Protein AF-A0A329QTN4-F1 (afdb_monomer)

Mean predicted aligned error: 7.38 Å

Foldseek 3Di:
DLLVCLQPPLADWDWDAPDPPDDTFIFGSLLVSLLLLLQQLLLVPLDQDDLVCLPPDPVVLVVNLVSLLCSLQVSLSSLVSSVVNCCVPPVPDDDDPSVLSSLSSSLLNLQNLVLCLPVNSVCSSVSSVVVSVVLQVCCNVCVPDPSVVQHNGGDPSHHNVVVSVVSNVVSSVCSSVSSSPRPPPPDPPD

Radius of gyration: 18.1 Å; Cα contacts (8 Å, |Δi|>4): 262; chains: 1; bounding box: 41×35×56 Å

Secondary structure (DSSP, 8-state):
-HHHHHHHTTT-EEEE-SSTTSPPEEEEHHHHHHHHHHHHHHHHHS----GGGGG--HHHHHHHHHHHHHHHHGGGHHHHHHHHHHHHH-TTPPPPPHHHHHHHHHHHHHHHHHHHHHH-TTTHHHHHHHHHHHHHHHHHH-TTSHHHHHEE-GGG-EE-HHHHHHHHHHHHHHHHHHTTS---------

Nearest PDB structures (foldseek):
  6uth-assembly1_a  TM=2.217E-01  e=1.194E+00  Trypanosoma brucei
  6xmj-assembly1_T  TM=2.266E-01  e=1.521E+00  Trypanosoma brucei
  3jse-assembly1_O  TM=2.227E-01  e=2.035E+00  Trypanosoma brucei
  1ya7-assembly1_O  TM=2.192E-01  e=3.305E+00  Trypanosoma brucei

pLDDT: mean 80.47, std 13.17, range [41.66, 94.69]

Organism: NCBI:txid1981511

Sequence (190 aa):
MVIISAWLFYDISVRVQPAIGRLARGVGTPELLGASLAALLPAVCVPAFDAREKAATLTARITHTFISATFLIAPLLVIHAWYQSVRFHVPSQTLPPAWDLAGNVLLAGSIGVVSTLIVGPRVGPLVTLLAYSGFVVAQQAWPESVLTKHFSTGKDWTTNWWLTAGICVCAIALDYLLCSVPWRRARHDE

Structure (mmCIF, N/CA/C/O backbone):
data_AF-A0A329QTN4-F1
#
_entry.id   AF-A0A329QTN4-F1
#
loop_
_atom_site.group_PDB
_atom_site.id
_atom_site.type_symbol
_atom_site.label_atom_id
_atom_site.label_alt_id
_atom_site.label_comp_id
_atom_site.label_asym_id
_atom_site.label_entity_id
_atom_site.label_seq_id
_atom_site.pdbx_PDB_ins_code
_atom_site.Cartn_x
_atom_site.Cartn_y
_atom_site.Cartn_z
_atom_site.occupancy
_atom_site.B_iso_or_equiv
_atom_site.auth_seq_id
_atom_site.auth_comp_id
_atom_site.auth_asym_id
_atom_site.auth_atom_id
_atom_site.pdbx_PDB_model_num
ATOM 1 N N . MET A 1 1 ? 13.796 -2.169 9.867 1.00 72.75 1 MET A N 1
ATOM 2 C CA . MET A 1 1 ? 14.333 -3.104 8.850 1.00 72.75 1 MET A CA 1
ATOM 3 C C . MET A 1 1 ? 13.840 -2.796 7.442 1.00 72.75 1 MET A C 1
ATOM 5 O O . MET A 1 1 ? 14.695 -2.569 6.610 1.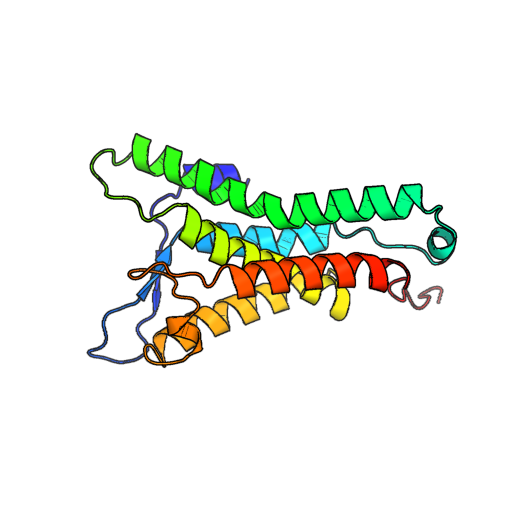00 72.75 1 MET A O 1
ATOM 9 N N . VAL A 1 2 ? 12.531 -2.696 7.164 1.00 73.50 2 VAL A N 1
ATOM 10 C CA . VAL A 1 2 ? 12.013 -2.479 5.787 1.00 73.50 2 VAL A CA 1
ATOM 11 C C . VAL A 1 2 ? 12.607 -1.249 5.077 1.00 73.50 2 VAL A C 1
ATOM 13 O O . VAL A 1 2 ? 13.008 -1.352 3.925 1.00 73.50 2 VAL A O 1
ATOM 16 N N . ILE A 1 3 ? 12.750 -0.111 5.766 1.00 76.12 3 ILE A N 1
ATOM 17 C CA . ILE A 1 3 ? 13.390 1.097 5.199 1.00 76.12 3 ILE A CA 1
ATOM 18 C C . ILE A 1 3 ? 14.871 0.854 4.860 1.00 76.12 3 ILE A C 1
ATOM 20 O O . ILE A 1 3 ? 15.348 1.276 3.813 1.00 76.12 3 ILE A O 1
ATOM 24 N N . ILE A 1 4 ? 15.588 0.124 5.719 1.00 78.06 4 ILE A N 1
ATOM 25 C CA . ILE A 1 4 ? 16.985 -0.263 5.475 1.00 78.06 4 ILE A CA 1
ATOM 26 C C . ILE A 1 4 ? 17.054 -1.218 4.276 1.00 78.06 4 ILE A C 1
ATOM 28 O O . ILE A 1 4 ? 17.928 -1.077 3.432 1.00 78.06 4 ILE A O 1
ATOM 32 N N . SER A 1 5 ? 16.102 -2.145 4.146 1.00 74.56 5 SER A N 1
ATOM 33 C CA . SER A 1 5 ? 15.999 -3.027 2.980 1.00 74.56 5 SER A CA 1
ATOM 34 C C . SER A 1 5 ? 15.726 -2.251 1.689 1.00 74.56 5 SER A C 1
ATOM 36 O O . SER A 1 5 ? 16.333 -2.567 0.675 1.00 74.56 5 SER A O 1
ATOM 38 N N . ALA A 1 6 ? 14.887 -1.208 1.723 1.00 71.06 6 ALA A N 1
ATOM 39 C CA . ALA A 1 6 ? 14.650 -0.334 0.568 1.00 71.06 6 ALA A CA 1
ATOM 40 C C . ALA A 1 6 ? 15.918 0.410 0.132 1.00 71.06 6 ALA A C 1
ATOM 42 O O . ALA A 1 6 ? 16.099 0.686 -1.052 1.00 71.06 6 ALA A O 1
ATOM 43 N N . TRP A 1 7 ? 16.799 0.710 1.089 1.00 78.31 7 TRP A N 1
ATOM 44 C CA . TRP A 1 7 ? 18.105 1.288 0.810 1.00 78.31 7 TRP A CA 1
ATOM 45 C C . TRP A 1 7 ? 19.086 0.266 0.225 1.00 78.31 7 TRP A C 1
ATOM 47 O O . TRP A 1 7 ? 19.723 0.544 -0.786 1.00 78.31 7 TRP A O 1
ATOM 57 N N . LEU A 1 8 ? 19.210 -0.908 0.848 1.00 79.94 8 LEU A N 1
ATOM 58 C CA . LEU A 1 8 ? 20.210 -1.921 0.490 1.00 79.94 8 LEU A CA 1
ATOM 59 C C . LEU A 1 8 ? 19.878 -2.698 -0.788 1.00 79.94 8 LEU A C 1
ATOM 61 O O . LEU A 1 8 ? 20.789 -3.145 -1.473 1.00 79.94 8 LEU A O 1
ATOM 65 N N . PHE A 1 9 ? 18.595 -2.869 -1.099 1.00 83.50 9 PHE A N 1
ATOM 66 C CA . PHE A 1 9 ? 18.128 -3.732 -2.180 1.00 83.50 9 PHE A CA 1
ATOM 67 C C . PHE A 1 9 ? 17.269 -2.960 -3.183 1.00 83.50 9 PHE A C 1
ATOM 69 O O . PHE A 1 9 ? 16.116 -3.307 -3.416 1.00 83.50 9 PHE A O 1
ATOM 76 N N . TYR A 1 10 ? 17.810 -1.873 -3.734 1.00 79.81 10 TYR A N 1
ATOM 77 C CA . TYR A 1 10 ? 17.068 -0.925 -4.574 1.00 79.81 10 TYR A CA 1
ATOM 78 C C . TYR A 1 10 ? 16.688 -1.457 -5.971 1.00 79.81 10 TYR A C 1
ATOM 80 O O . TYR A 1 10 ? 15.914 -0.808 -6.680 1.00 79.81 10 TYR A O 1
ATOM 88 N N . ASP A 1 11 ? 17.221 -2.609 -6.374 1.00 82.12 11 ASP A N 1
ATOM 89 C CA . ASP A 1 11 ? 17.088 -3.210 -7.703 1.00 82.12 11 ASP A CA 1
ATOM 90 C C . ASP A 1 11 ? 16.260 -4.509 -7.722 1.00 82.12 11 ASP A C 1
ATOM 92 O O . ASP A 1 11 ? 16.064 -5.104 -8.789 1.00 82.12 11 ASP A O 1
ATOM 96 N N . ILE A 1 12 ? 15.706 -4.936 -6.578 1.00 79.25 12 ILE A N 1
ATOM 97 C CA . ILE A 1 12 ? 14.800 -6.088 -6.537 1.00 79.25 12 ILE A CA 1
ATOM 98 C C . ILE A 1 12 ? 13.593 -5.782 -7.418 1.00 79.25 12 ILE A C 1
ATOM 100 O O . ILE A 1 12 ? 12.892 -4.783 -7.237 1.00 79.25 12 ILE A O 1
ATOM 104 N N . SER A 1 13 ? 13.323 -6.677 -8.362 1.00 80.69 13 SER A N 1
ATOM 105 C CA . SER A 1 13 ? 12.099 -6.645 -9.148 1.00 80.69 13 SER A CA 1
ATOM 106 C C . SER A 1 13 ? 11.578 -8.054 -9.373 1.00 80.69 13 SER A C 1
ATOM 108 O O . SER A 1 13 ? 12.333 -8.976 -9.679 1.00 80.69 13 SER A O 1
ATOM 110 N N . VAL A 1 14 ? 10.266 -8.216 -9.239 1.00 76.69 14 VAL A N 1
ATOM 111 C CA . VAL A 1 14 ? 9.578 -9.448 -9.621 1.00 76.69 14 VAL A CA 1
ATOM 112 C C . VAL A 1 14 ? 8.927 -9.191 -10.963 1.00 76.69 14 VAL A C 1
ATOM 114 O O . VAL A 1 14 ? 8.038 -8.350 -11.084 1.00 76.69 14 VAL A O 1
ATOM 117 N N . ARG A 1 15 ? 9.393 -9.901 -11.989 1.00 76.25 15 ARG A N 1
ATOM 118 C CA . ARG A 1 15 ? 8.814 -9.844 -13.331 1.00 76.25 15 ARG A CA 1
ATOM 119 C C . ARG A 1 15 ? 7.826 -10.980 -13.476 1.00 76.25 15 ARG A C 1
ATOM 121 O O . ARG A 1 15 ? 8.170 -12.129 -13.217 1.00 76.25 15 ARG A O 1
ATOM 128 N N . VAL A 1 16 ? 6.624 -10.656 -13.923 1.00 65.81 16 VAL A N 1
ATOM 129 C CA . VAL A 1 16 ? 5.636 -11.666 -14.284 1.00 65.81 16 VAL A CA 1
ATOM 130 C C . VAL A 1 16 ? 5.382 -11.535 -15.791 1.00 65.81 16 VAL A C 1
ATOM 132 O O . VAL A 1 16 ? 5.389 -10.445 -16.374 1.00 65.81 16 VAL A O 1
ATOM 135 N N . GLN A 1 17 ? 5.312 -12.686 -16.457 1.00 72.69 17 GLN A N 1
ATOM 136 C CA . GLN A 1 17 ? 5.083 -12.792 -17.893 1.00 72.69 17 GLN A CA 1
ATOM 137 C C . GLN A 1 17 ? 4.009 -13.863 -18.112 1.00 72.69 17 GLN A C 1
ATOM 139 O O . GLN A 1 17 ? 4.327 -15.048 -18.164 1.00 72.69 17 GLN A O 1
ATOM 144 N N . PRO A 1 18 ? 2.727 -13.470 -18.199 1.00 62.34 18 PRO A N 1
ATOM 145 C CA . PRO A 1 18 ? 1.619 -14.424 -18.207 1.00 62.34 18 PRO A CA 1
ATOM 146 C C . PRO A 1 18 ? 1.471 -15.185 -19.533 1.00 62.34 18 PRO A C 1
ATOM 148 O O . PRO A 1 18 ? 0.781 -16.197 -19.578 1.00 62.34 18 PRO A O 1
ATOM 151 N N . ALA A 1 19 ? 2.094 -14.711 -20.617 1.00 68.69 19 ALA A N 1
ATOM 152 C CA . ALA A 1 19 ? 2.081 -15.378 -21.915 1.00 68.69 19 ALA A CA 1
ATOM 153 C C . ALA A 1 19 ? 3.357 -15.074 -22.712 1.00 68.69 19 ALA A C 1
ATOM 155 O O . ALA A 1 19 ? 3.876 -13.951 -22.676 1.00 68.69 19 ALA A O 1
ATOM 156 N N . ILE A 1 20 ? 3.826 -16.067 -23.473 1.00 66.38 20 ILE A N 1
ATOM 157 C CA . ILE A 1 20 ? 4.937 -15.922 -24.421 1.00 66.38 20 ILE A CA 1
ATOM 158 C C . ILE A 1 20 ? 4.554 -14.850 -25.455 1.00 66.38 20 ILE A C 1
ATOM 160 O O . ILE A 1 20 ? 3.475 -14.901 -26.039 1.00 66.38 20 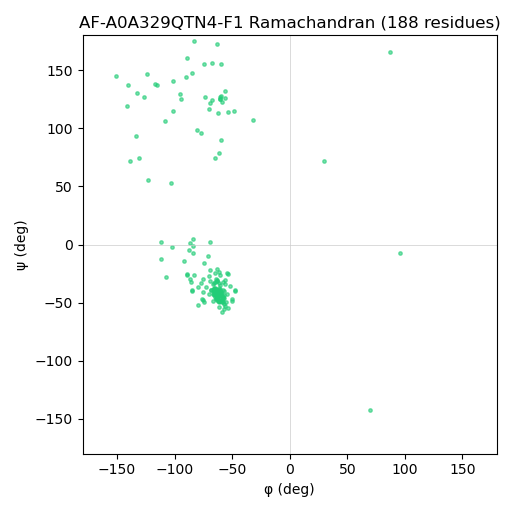ILE A O 1
ATOM 164 N N . GLY A 1 21 ? 5.423 -13.855 -25.651 1.00 63.00 21 GLY A N 1
ATOM 165 C CA . GLY A 1 21 ? 5.218 -12.763 -26.613 1.00 63.00 21 GLY A CA 1
ATOM 166 C C . GLY A 1 21 ? 4.623 -11.468 -26.044 1.00 63.00 21 GLY A C 1
ATOM 167 O O . GLY A 1 21 ? 4.618 -10.458 -26.743 1.00 63.00 21 GLY A O 1
ATOM 168 N N . ARG A 1 22 ? 4.182 -11.434 -24.777 1.00 63.19 22 ARG A N 1
ATOM 169 C CA . ARG A 1 22 ? 3.834 -10.169 -24.096 1.00 63.19 22 ARG A CA 1
ATOM 170 C C . ARG A 1 22 ? 5.044 -9.582 -23.368 1.00 63.19 22 ARG A C 1
ATOM 172 O O . ARG A 1 22 ? 5.849 -10.325 -22.804 1.00 63.19 22 ARG A O 1
ATOM 179 N N . LEU A 1 23 ? 5.156 -8.248 -23.359 1.00 62.34 23 LEU A N 1
ATOM 180 C CA . LEU A 1 23 ? 6.175 -7.530 -22.586 1.00 62.34 23 LEU A CA 1
ATOM 181 C C . LEU A 1 23 ? 5.997 -7.830 -21.094 1.00 62.34 23 LEU A C 1
ATOM 183 O O . LEU A 1 23 ? 4.917 -7.609 -20.544 1.00 62.34 23 LEU A O 1
ATOM 187 N N . ALA A 1 24 ? 7.060 -8.305 -20.443 1.00 64.31 24 ALA A N 1
ATOM 188 C CA . ALA A 1 24 ? 7.059 -8.517 -19.003 1.00 64.31 24 ALA A CA 1
ATOM 189 C C . ALA A 1 24 ? 6.804 -7.185 -18.283 1.00 64.31 24 ALA A C 1
ATOM 191 O O . ALA A 1 24 ? 7.498 -6.191 -18.526 1.00 64.31 24 ALA A O 1
ATOM 192 N N . ARG A 1 25 ? 5.813 -7.173 -17.389 1.00 69.00 25 ARG A N 1
ATOM 193 C CA . ARG A 1 25 ? 5.610 -6.086 -16.428 1.00 69.00 25 ARG A CA 1
ATOM 194 C C . ARG A 1 25 ? 6.161 -6.560 -15.085 1.00 69.00 25 ARG A C 1
ATOM 196 O O . ARG A 1 25 ? 6.088 -7.743 -14.745 1.00 69.00 25 ARG A O 1
ATOM 203 N N . GLY A 1 26 ? 6.806 -5.652 -14.366 1.00 69.62 26 GLY A N 1
ATOM 204 C CA . GLY A 1 26 ? 7.475 -5.965 -13.111 1.00 69.62 26 GLY A CA 1
ATOM 205 C C . GLY A 1 26 ? 6.967 -5.086 -11.987 1.00 69.62 26 GLY A C 1
ATOM 206 O O . GLY A 1 26 ? 6.627 -3.931 -12.227 1.00 69.62 26 GLY A O 1
ATOM 207 N N . VAL A 1 27 ? 6.940 -5.655 -10.789 1.00 82.62 27 VAL A N 1
ATOM 208 C CA . VAL A 1 27 ? 6.780 -4.914 -9.539 1.00 82.62 27 VAL A CA 1
ATOM 209 C C . VAL A 1 27 ? 8.175 -4.650 -9.002 1.00 82.62 27 VAL A C 1
ATOM 211 O O . VAL A 1 27 ? 8.979 -5.583 -8.881 1.00 82.62 27 VAL A O 1
ATOM 214 N N . GLY A 1 28 ? 8.482 -3.383 -8.752 1.00 86.25 28 GLY A N 1
ATOM 215 C CA . GLY A 1 28 ? 9.778 -2.966 -8.247 1.00 86.25 28 GLY A CA 1
ATOM 216 C C . GLY A 1 28 ? 9.901 -3.091 -6.732 1.00 86.25 28 GLY A C 1
ATOM 217 O O . GLY A 1 28 ? 8.954 -3.386 -5.999 1.00 86.25 28 GLY A O 1
ATOM 218 N N . THR A 1 29 ? 11.111 -2.818 -6.254 1.00 87.38 29 THR A N 1
ATOM 219 C CA . THR A 1 29 ? 11.438 -2.720 -4.831 1.00 87.38 29 THR A CA 1
ATOM 220 C C . THR A 1 29 ? 10.478 -1.811 -4.057 1.00 87.38 29 THR A C 1
ATOM 222 O O . THR A 1 29 ? 10.008 -2.250 -3.001 1.00 87.38 29 THR A O 1
ATOM 225 N N . PRO A 1 30 ? 10.160 -0.575 -4.509 1.00 88.50 30 PRO A N 1
ATOM 226 C CA . PRO A 1 30 ? 9.363 0.324 -3.688 1.00 88.50 30 PRO A CA 1
ATOM 227 C C . PRO A 1 30 ? 7.936 -0.191 -3.505 1.00 88.50 30 PRO A C 1
ATOM 229 O O . PRO A 1 30 ? 7.382 -0.040 -2.418 1.00 88.50 30 PRO A O 1
ATOM 232 N N . GLU A 1 31 ? 7.351 -0.859 -4.499 1.00 88.19 31 GLU A N 1
ATOM 233 C CA . GLU A 1 31 ? 6.008 -1.407 -4.346 1.00 88.19 31 GLU A CA 1
ATOM 234 C C . GLU A 1 31 ? 5.993 -2.726 -3.568 1.00 88.19 31 GLU A C 1
ATOM 236 O O . GLU A 1 31 ? 5.096 -2.919 -2.754 1.00 88.19 31 GLU A O 1
ATOM 241 N N . LEU A 1 32 ? 6.993 -3.605 -3.729 1.00 89.75 32 LEU A N 1
ATOM 242 C CA . LEU A 1 32 ? 7.094 -4.841 -2.935 1.00 89.75 32 LEU A CA 1
ATOM 243 C C . LEU A 1 32 ? 7.245 -4.537 -1.441 1.00 89.75 32 LEU A C 1
ATOM 245 O O . LEU A 1 32 ? 6.534 -5.095 -0.599 1.00 89.75 32 LEU A O 1
ATOM 249 N N . LEU A 1 33 ? 8.163 -3.632 -1.101 1.00 91.38 33 LEU A N 1
ATOM 250 C CA . LEU A 1 33 ? 8.401 -3.234 0.282 1.00 91.38 33 LEU A CA 1
ATOM 251 C C . LEU A 1 33 ? 7.265 -2.356 0.815 1.00 91.38 33 LEU A C 1
ATOM 253 O O . LEU A 1 33 ? 6.877 -2.512 1.973 1.00 91.38 33 LEU A O 1
ATOM 257 N N . GLY A 1 34 ? 6.692 -1.491 -0.027 1.00 91.62 34 GLY A N 1
ATOM 258 C CA . GLY A 1 34 ? 5.514 -0.690 0.299 1.00 91.62 34 GLY A CA 1
ATOM 259 C C . GLY A 1 34 ? 4.303 -1.564 0.622 1.00 91.62 34 GLY A C 1
ATOM 260 O O . GLY A 1 34 ? 3.706 -1.396 1.679 1.00 91.62 34 GLY A O 1
ATOM 261 N N . ALA A 1 35 ? 3.990 -2.551 -0.222 1.00 90.62 35 ALA A N 1
ATOM 262 C CA . ALA A 1 35 ? 2.905 -3.508 -0.006 1.00 90.62 35 ALA A CA 1
ATOM 263 C C . ALA A 1 35 ? 3.146 -4.392 1.227 1.00 90.62 35 ALA A C 1
ATOM 265 O O . ALA A 1 35 ? 2.223 -4.647 1.998 1.00 90.62 35 ALA A O 1
ATOM 266 N N . SER A 1 36 ? 4.393 -4.811 1.463 1.00 91.88 36 SER A N 1
ATOM 267 C CA . SER A 1 36 ? 4.757 -5.565 2.669 1.00 91.88 36 SER A CA 1
ATOM 268 C C . SER A 1 36 ? 4.530 -4.740 3.935 1.00 91.88 36 SER A C 1
ATOM 270 O O . SER A 1 36 ? 3.942 -5.226 4.900 1.00 91.88 36 SER A O 1
ATOM 272 N N . LEU A 1 37 ? 4.951 -3.471 3.935 1.00 91.38 37 LEU A N 1
ATOM 273 C CA . LEU A 1 37 ? 4.749 -2.586 5.078 1.00 91.38 37 LEU A CA 1
ATOM 274 C C . LEU A 1 37 ? 3.265 -2.245 5.267 1.00 91.38 37 LEU A C 1
ATOM 276 O O . LEU A 1 37 ? 2.780 -2.255 6.393 1.00 91.38 37 LEU A O 1
ATOM 280 N N . ALA A 1 38 ? 2.539 -2.025 4.172 1.00 90.31 38 ALA A N 1
ATOM 281 C CA . ALA A 1 38 ? 1.095 -1.827 4.151 1.00 90.31 38 ALA A CA 1
ATOM 282 C C . ALA A 1 38 ? 0.309 -3.025 4.704 1.00 90.31 38 ALA A C 1
ATOM 284 O O . ALA A 1 38 ? -0.719 -2.831 5.343 1.00 90.31 38 ALA A O 1
ATOM 285 N N . ALA A 1 39 ? 0.784 -4.252 4.490 1.00 89.25 39 ALA A N 1
ATOM 286 C CA . ALA A 1 39 ? 0.171 -5.451 5.048 1.00 89.25 39 ALA A CA 1
ATOM 287 C C . ALA A 1 39 ? 0.471 -5.613 6.546 1.00 89.25 39 ALA A C 1
ATOM 289 O O . ALA A 1 39 ? -0.403 -6.006 7.316 1.00 89.25 39 ALA A O 1
ATOM 290 N N . LEU A 1 40 ? 1.705 -5.322 6.968 1.00 90.06 40 LEU A N 1
ATOM 291 C CA . LEU A 1 40 ? 2.169 -5.594 8.330 1.00 90.06 40 LEU A CA 1
ATOM 292 C C . LEU A 1 40 ? 1.820 -4.491 9.331 1.00 90.06 40 LEU A C 1
ATOM 294 O O . LEU A 1 40 ? 1.482 -4.806 10.470 1.00 90.06 40 LEU A O 1
ATOM 298 N N . LEU A 1 41 ? 1.901 -3.215 8.938 1.00 88.31 41 LEU A N 1
ATOM 299 C CA . LEU A 1 41 ? 1.657 -2.100 9.857 1.00 88.31 41 LEU A CA 1
ATOM 300 C C . LEU A 1 41 ? 0.259 -2.153 10.470 1.00 88.31 41 LEU A C 1
ATOM 302 O O . LEU A 1 41 ? 0.177 -2.089 11.692 1.00 88.31 41 LEU A O 1
ATOM 306 N N . PRO A 1 42 ? -0.832 -2.353 9.708 1.00 83.31 42 PRO A N 1
ATOM 307 C CA . PRO A 1 42 ? -2.148 -2.469 10.313 1.00 83.31 42 PRO A CA 1
ATOM 308 C C . PRO A 1 42 ? -2.234 -3.658 11.275 1.00 83.31 42 PRO A C 1
ATOM 310 O O . PRO A 1 42 ? -2.773 -3.526 12.360 1.00 83.31 42 PRO A O 1
ATOM 313 N N . ALA A 1 43 ? -1.639 -4.809 10.967 1.00 84.69 43 ALA A N 1
ATOM 314 C CA . ALA A 1 43 ? -1.705 -5.955 11.875 1.00 84.69 43 ALA A CA 1
ATOM 315 C C . ALA A 1 43 ? -0.979 -5.751 13.211 1.00 84.69 43 ALA A C 1
ATOM 317 O O . ALA A 1 43 ? -1.410 -6.292 14.228 1.00 84.69 43 ALA A O 1
ATOM 318 N N . VAL A 1 44 ? 0.124 -4.999 13.212 1.00 82.88 44 VAL A N 1
ATOM 319 C CA . VAL A 1 44 ? 0.903 -4.717 14.429 1.00 82.88 44 VAL A CA 1
ATOM 320 C C . VAL A 1 44 ? 0.343 -3.515 15.181 1.00 82.88 44 VAL A C 1
ATOM 322 O O . VAL A 1 44 ? 0.433 -3.452 16.406 1.00 82.88 44 VAL A O 1
ATOM 325 N N . CYS A 1 45 ? -0.207 -2.552 14.447 1.00 75.69 45 CYS A N 1
ATOM 326 C CA . CYS A 1 45 ? -0.515 -1.239 14.976 1.00 75.69 45 CYS A CA 1
ATOM 327 C C . CYS A 1 45 ? -2.003 -0.934 15.080 1.00 75.69 45 CYS A C 1
ATOM 329 O O . CYS A 1 45 ? -2.306 0.054 15.738 1.00 75.69 45 CYS A O 1
ATOM 331 N N . VAL A 1 46 ? -2.901 -1.732 14.479 1.00 66.31 46 VAL A N 1
ATOM 332 C CA . VAL A 1 46 ? -4.349 -1.609 14.701 1.00 66.31 46 VAL A CA 1
ATOM 333 C C . VAL A 1 46 ? -4.607 -1.883 16.182 1.00 66.31 46 VAL A C 1
ATOM 335 O O . VAL A 1 46 ? -4.396 -3.003 16.659 1.00 66.31 46 VAL A O 1
ATOM 338 N N . PRO A 1 47 ? -5.038 -0.864 16.928 1.00 58.44 47 PRO A N 1
ATOM 339 C CA . PRO A 1 47 ? -5.387 -0.976 18.331 1.00 58.44 47 PRO A CA 1
ATOM 340 C C . PRO A 1 47 ? -6.505 -1.998 18.511 1.00 58.44 47 PRO A C 1
ATOM 342 O O . PRO A 1 47 ? -7.581 -1.910 17.918 1.00 58.44 47 PRO A O 1
ATOM 345 N N . ALA A 1 48 ? -6.232 -3.012 19.325 1.00 60.34 48 ALA A N 1
ATOM 346 C CA . ALA A 1 48 ? -7.221 -4.011 19.681 1.00 60.34 48 ALA A CA 1
ATOM 347 C C . ALA A 1 48 ? -8.115 -3.435 20.779 1.00 60.34 48 ALA A C 1
ATOM 349 O O . ALA A 1 48 ? -7.730 -3.456 21.946 1.00 60.34 48 ALA A O 1
ATOM 350 N N . PHE A 1 49 ? -9.293 -2.936 20.401 1.00 52.72 49 PHE A N 1
ATOM 351 C CA . PHE A 1 49 ? -10.219 -2.391 21.383 1.00 52.72 49 PHE A CA 1
ATOM 352 C C . PHE A 1 49 ? -10.805 -3.488 22.272 1.00 52.72 49 PHE A C 1
ATOM 354 O O . PHE A 1 49 ? -11.458 -4.414 21.779 1.00 52.72 49 PHE A O 1
ATOM 361 N N . ASP A 1 50 ? -10.615 -3.374 23.587 1.00 55.78 50 ASP A N 1
ATOM 362 C CA . ASP A 1 50 ? -11.382 -4.174 24.545 1.00 55.78 50 ASP A CA 1
ATOM 363 C C . ASP A 1 50 ? -12.818 -3.624 24.638 1.00 55.78 50 ASP A C 1
ATOM 365 O O . ASP A 1 50 ? -13.091 -2.448 24.390 1.00 55.78 50 ASP A O 1
ATOM 369 N N . ALA A 1 51 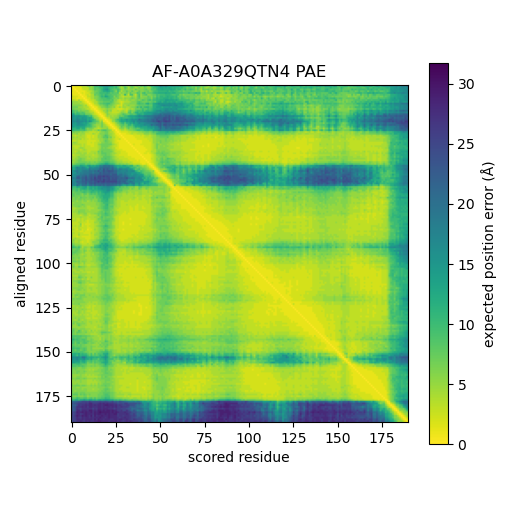? -13.778 -4.456 25.040 1.00 58.78 51 ALA A N 1
ATOM 370 C CA . ALA A 1 51 ? -15.168 -4.058 25.243 1.00 58.78 51 ALA A CA 1
ATOM 371 C C . ALA A 1 51 ? -15.316 -2.854 26.199 1.00 58.78 51 ALA A C 1
ATOM 373 O O . ALA A 1 51 ? -16.298 -2.117 26.099 1.00 58.78 51 ALA A O 1
ATOM 374 N N . ARG A 1 52 ? -14.335 -2.631 27.087 1.00 55.22 52 ARG A N 1
ATOM 375 C CA . ARG A 1 52 ? -14.244 -1.479 28.001 1.00 55.22 52 ARG A CA 1
ATOM 376 C C . ARG A 1 52 ? -13.961 -0.161 27.281 1.00 55.22 52 ARG A C 1
ATOM 378 O O . ARG A 1 52 ? -14.455 0.884 27.691 1.00 55.22 52 ARG A O 1
ATOM 385 N N . GLU A 1 53 ? -13.235 -0.204 26.173 1.00 54.78 53 GLU A N 1
ATOM 386 C CA . GLU A 1 53 ? -12.883 0.976 25.386 1.00 54.78 53 GLU A CA 1
ATOM 387 C C . GLU A 1 53 ? -13.996 1.383 24.406 1.00 54.78 53 GLU A C 1
ATOM 389 O O . GLU A 1 53 ? -13.927 2.440 23.785 1.00 54.78 53 GLU A O 1
ATOM 394 N N . LYS A 1 54 ? -15.113 0.642 24.345 1.00 57.56 54 LYS A N 1
ATOM 395 C CA . LYS A 1 54 ? -16.355 1.152 23.731 1.00 57.56 54 LYS A CA 1
ATOM 396 C C . LYS A 1 54 ? -16.833 2.454 24.371 1.00 57.56 54 LYS A C 1
ATOM 398 O O . LYS A 1 54 ? -17.441 3.279 23.687 1.00 57.56 54 LYS A O 1
ATOM 403 N N . ALA A 1 55 ? -16.542 2.625 25.662 1.00 59.47 55 ALA A N 1
ATOM 404 C CA . ALA A 1 55 ? -16.814 3.833 26.431 1.00 59.47 55 ALA A CA 1
ATOM 405 C C . ALA A 1 55 ? -15.724 4.910 26.270 1.00 59.47 55 ALA A C 1
ATOM 407 O O . ALA A 1 55 ? -15.791 5.940 26.940 1.00 59.47 55 ALA A O 1
ATOM 408 N N . ALA A 1 56 ? -14.720 4.689 25.409 1.00 62.34 56 ALA A N 1
ATOM 409 C CA . ALA A 1 56 ? -13.662 5.657 25.168 1.00 62.34 56 ALA A CA 1
ATOM 410 C C . ALA A 1 56 ? -14.257 6.998 24.726 1.00 62.34 56 ALA A C 1
ATOM 412 O O . ALA A 1 56 ? -15.128 7.067 23.850 1.00 62.34 56 ALA A O 1
ATOM 413 N N . THR A 1 57 ? -13.770 8.062 25.359 1.00 70.31 57 THR A N 1
ATOM 414 C CA . THR A 1 57 ? -14.178 9.436 25.083 1.00 70.31 57 THR A CA 1
ATOM 415 C C . THR A 1 57 ? -13.891 9.796 23.625 1.00 70.31 57 THR A C 1
ATOM 417 O O . THR A 1 57 ? -13.005 9.224 22.985 1.00 70.31 57 THR A O 1
ATOM 420 N N . LEU A 1 58 ? -14.633 10.769 23.085 1.00 76.50 58 LEU A N 1
ATOM 421 C CA . LEU A 1 58 ? -14.456 11.259 21.712 1.00 76.50 58 LEU A CA 1
ATOM 422 C C . LEU A 1 58 ? -12.978 11.550 21.385 1.00 76.50 58 LEU A C 1
ATOM 424 O O . LEU A 1 58 ? -12.499 11.190 20.313 1.00 76.50 58 LEU A O 1
ATOM 428 N N . THR A 1 59 ? -12.240 12.125 22.338 1.00 76.31 59 THR A N 1
ATOM 429 C CA . THR A 1 59 ? -10.811 12.434 22.214 1.00 76.31 59 THR A CA 1
ATOM 430 C C . THR A 1 59 ? -9.964 11.199 21.904 1.00 76.31 59 THR A C 1
ATOM 432 O O . THR A 1 59 ? -9.146 11.241 20.990 1.00 76.31 59 THR A O 1
ATOM 435 N N . ALA A 1 60 ? -10.189 10.076 22.593 1.00 73.56 60 ALA A N 1
ATOM 436 C CA . ALA A 1 60 ? -9.440 8.842 22.357 1.00 73.56 60 ALA A CA 1
ATOM 437 C C . ALA A 1 60 ? -9.712 8.259 20.959 1.00 73.56 60 ALA A C 1
ATOM 439 O O . ALA A 1 60 ? -8.788 7.799 20.289 1.00 73.56 60 ALA A O 1
ATOM 440 N N . ARG A 1 61 ? -10.959 8.353 20.475 1.00 75.50 61 ARG A N 1
ATOM 441 C CA . ARG A 1 61 ? -11.334 7.928 19.114 1.00 75.50 61 ARG A CA 1
ATOM 442 C C . ARG A 1 61 ? -10.678 8.793 18.034 1.00 75.50 61 ARG A C 1
ATOM 444 O O . ARG A 1 61 ? -10.250 8.279 17.003 1.00 75.50 61 ARG A O 1
ATOM 451 N N . ILE A 1 62 ? -10.560 10.099 18.272 1.00 79.62 62 ILE A N 1
ATOM 452 C CA . ILE A 1 62 ? -9.862 11.015 17.359 1.00 79.62 62 ILE A CA 1
ATOM 453 C C . ILE A 1 62 ? -8.365 10.690 17.317 1.00 79.62 62 ILE A C 1
ATOM 455 O O . ILE A 1 62 ? -7.811 10.526 16.232 1.00 79.62 62 ILE A O 1
ATOM 459 N N . THR A 1 63 ? -7.718 10.540 18.478 1.00 80.81 63 THR A N 1
ATOM 460 C CA . THR A 1 63 ? -6.295 10.169 18.556 1.00 80.81 63 THR A CA 1
ATOM 461 C C . THR A 1 63 ? -6.026 8.849 17.840 1.00 80.81 63 THR A C 1
ATOM 463 O O . THR A 1 63 ? -5.078 8.756 17.066 1.00 80.81 63 THR A O 1
ATOM 466 N N . HIS A 1 64 ? -6.897 7.858 18.029 1.00 77.31 64 HIS A N 1
ATOM 467 C CA . HIS A 1 64 ? -6.833 6.585 17.322 1.00 77.31 64 HIS A CA 1
ATOM 468 C C . HIS A 1 64 ? -6.855 6.762 15.803 1.00 77.31 64 HIS A C 1
ATOM 470 O O . HIS A 1 64 ? -5.966 6.295 15.103 1.00 77.31 64 HIS A O 1
ATOM 476 N N . THR A 1 65 ? -7.847 7.494 15.301 1.00 80.06 65 THR A N 1
ATOM 477 C CA . THR A 1 65 ? -8.013 7.743 13.862 1.00 80.06 65 THR A CA 1
ATOM 478 C C . THR A 1 65 ? -6.778 8.414 13.272 1.00 80.06 65 THR A C 1
ATOM 480 O O . THR A 1 65 ? -6.341 8.071 12.176 1.00 80.06 65 THR A O 1
ATOM 483 N N . PHE A 1 66 ? -6.176 9.348 14.014 1.00 83.62 66 PHE A N 1
ATOM 484 C CA . PHE A 1 66 ? -4.944 10.011 13.602 1.00 83.62 66 PHE A CA 1
ATOM 485 C C . PHE A 1 66 ? -3.758 9.037 13.527 1.00 83.62 66 PHE A C 1
ATOM 487 O O . PHE A 1 66 ? -2.971 9.074 12.578 1.00 83.62 66 PHE A O 1
ATOM 494 N N . ILE A 1 67 ? -3.651 8.127 14.497 1.00 81.75 67 ILE A N 1
ATOM 495 C CA . ILE A 1 67 ? -2.639 7.068 14.513 1.00 81.75 67 ILE A CA 1
ATOM 496 C C . ILE A 1 67 ? -2.846 6.110 13.327 1.00 81.75 67 ILE A C 1
ATOM 498 O O . ILE A 1 67 ? -1.899 5.853 12.582 1.00 81.75 67 ILE A O 1
ATOM 502 N N . SER A 1 68 ? -4.075 5.655 13.074 1.00 79.69 68 SER A N 1
ATOM 503 C CA . SER A 1 68 ? -4.412 4.808 11.921 1.00 79.69 68 SER A CA 1
ATOM 504 C C . SER A 1 68 ? -4.102 5.490 10.590 1.00 79.69 68 SER A C 1
ATOM 506 O O . SER A 1 68 ? -3.491 4.883 9.711 1.00 79.69 68 SER A O 1
ATOM 508 N N . ALA A 1 69 ? -4.445 6.774 10.447 1.00 85.38 69 ALA A N 1
ATOM 509 C CA . ALA A 1 69 ? -4.099 7.564 9.266 1.00 85.38 69 ALA A CA 1
ATOM 510 C C . ALA A 1 69 ? -2.576 7.684 9.086 1.00 85.38 69 ALA A C 1
ATOM 512 O O . ALA A 1 69 ? -2.070 7.602 7.967 1.00 85.38 69 ALA A O 1
ATOM 513 N N . THR A 1 70 ? -1.825 7.811 10.182 1.00 87.44 70 THR A N 1
ATOM 514 C CA . THR A 1 70 ? -0.358 7.815 10.139 1.00 87.44 70 THR A CA 1
ATOM 515 C C . THR A 1 70 ? 0.180 6.475 9.632 1.00 87.44 70 THR A C 1
ATOM 517 O O . THR A 1 70 ? 1.037 6.456 8.750 1.00 87.44 70 THR A O 1
ATOM 520 N N . PHE A 1 71 ? -0.349 5.347 10.118 1.00 84.69 71 PHE A N 1
ATOM 521 C CA . PHE A 1 71 ? 0.070 4.016 9.663 1.00 84.69 71 PHE A CA 1
ATOM 522 C C . PHE A 1 71 ? -0.372 3.680 8.239 1.00 84.69 71 PHE A C 1
ATOM 524 O O . PHE A 1 71 ? 0.329 2.935 7.557 1.00 84.69 71 PHE A O 1
ATOM 531 N N . LEU A 1 72 ? -1.468 4.269 7.760 1.00 86.44 72 LEU A N 1
ATOM 532 C CA . LEU A 1 72 ? -1.882 4.192 6.360 1.00 86.44 72 LEU A CA 1
ATOM 533 C C . LEU A 1 72 ? -0.851 4.849 5.425 1.00 86.44 72 LEU A C 1
ATOM 535 O O . LEU A 1 72 ? -0.583 4.341 4.339 1.00 86.44 72 LEU A O 1
ATOM 539 N N . ILE A 1 73 ? -0.269 5.974 5.852 1.00 90.31 73 ILE A N 1
ATOM 540 C CA . ILE A 1 73 ? 0.665 6.783 5.054 1.00 90.31 73 ILE A CA 1
ATOM 541 C C . ILE A 1 73 ? 2.122 6.326 5.244 1.00 90.31 73 ILE A C 1
ATOM 543 O O . ILE A 1 73 ? 2.937 6.474 4.337 1.00 90.31 73 ILE A O 1
ATOM 547 N N . ALA A 1 74 ? 2.470 5.723 6.383 1.00 90.81 74 ALA A N 1
ATOM 548 C CA . ALA A 1 74 ? 3.833 5.291 6.708 1.00 90.81 74 ALA A CA 1
ATOM 549 C C . ALA A 1 74 ? 4.529 4.405 5.642 1.00 90.81 74 ALA A C 1
ATOM 551 O O . ALA A 1 74 ? 5.731 4.596 5.429 1.00 90.81 74 ALA A O 1
ATOM 552 N N . PRO A 1 75 ? 3.844 3.499 4.910 1.00 91.56 75 PRO A N 1
ATOM 553 C CA . PRO A 1 75 ? 4.420 2.784 3.766 1.00 91.56 75 PRO A CA 1
ATOM 554 C C . PRO A 1 75 ? 5.044 3.679 2.689 1.00 91.56 75 PRO A C 1
ATOM 556 O O . PRO A 1 75 ? 5.988 3.252 2.026 1.00 91.56 75 PRO A O 1
ATOM 559 N N . LEU A 1 76 ? 4.613 4.938 2.554 1.00 93.12 76 LEU A N 1
ATOM 560 C CA . LEU A 1 76 ? 5.206 5.893 1.610 1.00 93.12 76 LEU A CA 1
ATOM 561 C C . LEU A 1 76 ? 6.670 6.228 1.915 1.00 93.12 76 LEU A C 1
ATOM 563 O O . LEU A 1 76 ? 7.405 6.623 1.010 1.00 93.12 76 LEU A O 1
ATOM 567 N N . LEU A 1 77 ? 7.133 6.023 3.153 1.00 92.44 77 LEU A N 1
ATOM 568 C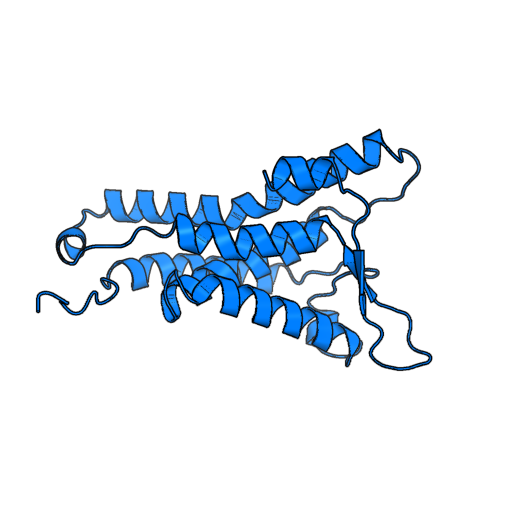 CA . LEU A 1 77 ? 8.541 6.219 3.513 1.00 92.44 77 LEU A CA 1
ATOM 569 C C . LEU A 1 77 ? 9.478 5.298 2.717 1.00 92.44 77 LEU A C 1
ATOM 571 O O . LEU A 1 77 ? 10.631 5.658 2.477 1.00 92.44 77 LEU A O 1
ATOM 575 N N . VAL A 1 78 ? 8.979 4.144 2.256 1.00 91.94 78 VAL A N 1
ATOM 576 C CA . VAL A 1 78 ? 9.719 3.233 1.372 1.00 91.94 78 VAL A CA 1
ATOM 577 C C . VAL A 1 78 ? 10.089 3.922 0.063 1.00 91.94 78 VAL A C 1
ATOM 579 O O . VAL A 1 78 ? 11.217 3.770 -0.398 1.00 91.94 78 VAL A O 1
ATOM 582 N N . ILE A 1 79 ? 9.178 4.712 -0.513 1.00 91.62 79 ILE A N 1
ATOM 583 C CA . ILE A 1 79 ? 9.428 5.436 -1.764 1.00 91.62 79 ILE A CA 1
ATOM 584 C C . ILE A 1 79 ? 10.564 6.427 -1.547 1.00 91.62 79 ILE A C 1
ATOM 586 O O . ILE A 1 79 ? 11.514 6.441 -2.320 1.00 91.62 79 ILE A O 1
ATOM 590 N N . HIS A 1 80 ? 10.516 7.211 -0.469 1.00 91.88 80 HIS A N 1
ATOM 591 C CA . HIS A 1 80 ? 11.583 8.163 -0.178 1.00 91.88 80 HIS A CA 1
ATOM 592 C C . HIS A 1 80 ? 12.947 7.468 -0.045 1.00 91.88 80 HIS A C 1
ATOM 594 O O . HIS A 1 80 ? 13.904 7.865 -0.707 1.00 91.88 80 HIS A O 1
ATOM 600 N N . ALA A 1 81 ? 13.024 6.402 0.757 1.00 91.19 81 ALA A N 1
ATOM 601 C CA . ALA A 1 81 ? 14.258 5.645 0.957 1.00 91.19 81 ALA A CA 1
ATOM 602 C C . ALA A 1 81 ? 14.791 5.033 -0.349 1.00 91.19 81 ALA A C 1
ATOM 604 O O . ALA A 1 81 ? 15.986 5.122 -0.632 1.00 91.19 81 ALA A O 1
ATOM 605 N N . TRP A 1 82 ? 13.900 4.475 -1.170 1.00 92.56 82 TRP A N 1
ATOM 606 C CA . TRP A 1 82 ? 14.248 3.907 -2.468 1.00 92.56 82 TRP A CA 1
ATOM 607 C C . TRP A 1 82 ? 14.753 4.974 -3.451 1.00 92.56 82 TRP A C 1
ATOM 609 O O . TRP A 1 82 ? 15.801 4.781 -4.060 1.00 92.56 82 TRP A O 1
ATOM 619 N N . TYR A 1 83 ? 14.088 6.134 -3.557 1.00 91.75 83 TYR A N 1
ATOM 620 C CA . TYR A 1 83 ? 14.536 7.238 -4.425 1.00 91.75 83 TYR A CA 1
ATOM 621 C C . TYR A 1 83 ? 15.947 7.695 -4.075 1.00 91.75 83 TYR A C 1
ATOM 623 O O . TYR A 1 83 ? 16.766 7.901 -4.970 1.00 91.75 83 TYR A O 1
ATOM 631 N N . GLN A 1 84 ? 16.225 7.871 -2.781 1.00 92.25 84 GLN A N 1
ATOM 632 C CA . GLN A 1 84 ? 17.550 8.288 -2.332 1.00 92.25 84 GLN A CA 1
ATOM 633 C C . GLN A 1 84 ? 18.600 7.221 -2.644 1.00 92.25 84 GLN A C 1
ATOM 635 O O . GLN A 1 84 ? 19.671 7.558 -3.143 1.00 92.25 84 GLN A O 1
ATOM 640 N N . SER A 1 85 ? 18.273 5.942 -2.442 1.00 91.06 85 SER A N 1
ATOM 641 C CA . SER A 1 85 ? 19.184 4.849 -2.777 1.00 91.06 85 SER A CA 1
ATOM 642 C C . SER A 1 85 ? 19.485 4.773 -4.275 1.00 91.06 85 SER A C 1
ATOM 644 O O . SER A 1 85 ? 20.654 4.707 -4.650 1.00 91.06 85 SER A O 1
ATOM 646 N N . VAL A 1 86 ? 18.478 4.867 -5.152 1.00 89.69 86 VAL A N 1
ATOM 647 C CA . VAL A 1 86 ? 18.718 4.843 -6.605 1.00 89.69 86 VAL A CA 1
ATOM 648 C C . VAL A 1 86 ? 19.522 6.061 -7.050 1.00 89.69 86 VAL A C 1
ATOM 650 O O . VAL A 1 86 ? 20.466 5.910 -7.815 1.00 89.69 86 VAL A O 1
ATOM 653 N N . ARG A 1 87 ? 19.220 7.266 -6.546 1.00 91.62 87 ARG A N 1
ATOM 654 C CA . ARG A 1 87 ? 20.007 8.470 -6.877 1.00 91.62 87 ARG A CA 1
ATOM 655 C C . ARG A 1 87 ? 21.462 8.365 -6.432 1.00 91.62 87 ARG A C 1
ATOM 657 O O . ARG A 1 87 ? 22.327 8.932 -7.090 1.00 91.62 87 ARG A O 1
ATOM 664 N N . PHE A 1 88 ? 21.717 7.671 -5.327 1.00 92.75 88 PHE A N 1
ATOM 665 C CA . PHE A 1 88 ? 23.061 7.455 -4.812 1.00 92.75 88 PHE A CA 1
ATOM 666 C C . PHE A 1 88 ? 23.833 6.413 -5.633 1.00 92.75 88 PHE A C 1
ATOM 668 O O . PHE A 1 88 ? 24.971 6.664 -6.020 1.00 92.75 88 PHE A O 1
ATOM 675 N N . HIS A 1 89 ? 23.220 5.263 -5.928 1.00 89.50 89 HIS A N 1
ATOM 676 C CA . HIS A 1 89 ? 23.899 4.148 -6.596 1.00 89.50 89 HIS A CA 1
ATOM 677 C C . HIS A 1 89 ? 23.882 4.238 -8.131 1.00 89.50 89 HIS A C 1
ATOM 679 O O . HIS A 1 89 ? 24.811 3.763 -8.780 1.00 89.50 89 HIS A O 1
ATOM 685 N N . VAL A 1 90 ? 22.851 4.850 -8.723 1.00 91.31 90 VAL A N 1
ATOM 686 C CA . VAL A 1 90 ? 22.661 4.974 -10.179 1.00 91.31 90 VAL A CA 1
ATOM 687 C C . VAL A 1 90 ? 22.150 6.384 -10.543 1.00 91.31 90 VAL A C 1
ATOM 689 O O . VAL A 1 90 ? 20.995 6.556 -10.943 1.00 91.31 90 VAL A O 1
ATOM 692 N N . PRO A 1 91 ? 22.996 7.431 -10.450 1.00 87.94 91 PRO A N 1
ATOM 693 C CA . PRO A 1 91 ? 22.568 8.829 -10.611 1.00 87.94 91 PRO A CA 1
ATOM 694 C C . PRO A 1 91 ? 21.974 9.163 -11.987 1.00 87.94 91 PRO A C 1
ATOM 696 O O . PRO A 1 91 ? 21.227 10.128 -12.127 1.00 87.94 91 PRO A O 1
ATOM 699 N N . SER A 1 92 ? 22.318 8.381 -13.013 1.00 89.75 92 SER A N 1
ATOM 700 C CA . SER A 1 92 ? 21.850 8.551 -14.391 1.00 89.75 92 SER A CA 1
ATOM 701 C C . SER A 1 92 ? 20.483 7.916 -14.665 1.00 89.75 92 SER A C 1
ATOM 703 O O . SER A 1 92 ? 19.930 8.106 -15.749 1.00 89.75 92 SER A O 1
ATOM 705 N N . GLN A 1 93 ? 19.925 7.154 -13.719 1.00 85.44 93 GLN A N 1
ATOM 706 C CA . GLN A 1 93 ? 18.664 6.454 -13.923 1.00 85.44 93 GLN A CA 1
ATOM 707 C C . GLN A 1 93 ? 17.477 7.421 -13.901 1.00 85.44 93 GLN A C 1
ATOM 709 O O . GLN A 1 93 ? 17.261 8.165 -12.944 1.00 85.44 93 GLN A O 1
ATOM 714 N N . THR A 1 94 ? 16.646 7.366 -14.943 1.00 84.75 94 THR A N 1
ATOM 715 C CA . THR A 1 94 ? 15.355 8.057 -14.947 1.00 84.75 94 THR A CA 1
ATOM 716 C C . THR A 1 94 ? 14.409 7.364 -13.973 1.00 84.75 94 THR A C 1
ATOM 718 O O . THR A 1 94 ? 14.063 6.193 -14.143 1.00 84.75 94 THR A O 1
ATOM 721 N N . LEU A 1 95 ? 14.005 8.094 -12.936 1.00 84.75 95 LEU A N 1
ATOM 722 C CA . LEU A 1 95 ? 13.059 7.613 -11.939 1.00 84.75 95 LEU A CA 1
ATOM 723 C C . LEU A 1 95 ? 11.620 7.843 -12.409 1.00 84.75 95 LEU A C 1
ATOM 725 O O . LEU A 1 95 ? 11.355 8.838 -13.088 1.00 84.75 95 LEU A O 1
ATOM 729 N N . PRO A 1 96 ? 10.682 6.963 -12.027 1.00 83.38 96 PRO A N 1
ATOM 730 C CA . PRO A 1 96 ? 9.266 7.203 -12.269 1.00 83.38 96 PRO A CA 1
ATOM 731 C C . PRO A 1 96 ? 8.762 8.446 -11.513 1.00 83.38 96 PRO A C 1
ATOM 733 O O . PRO A 1 96 ? 9.483 9.019 -10.687 1.00 83.38 96 PRO A O 1
ATOM 736 N N . PRO A 1 97 ? 7.524 8.895 -11.754 1.00 87.38 97 PRO A N 1
ATOM 737 C CA . PRO A 1 97 ? 6.892 9.906 -10.916 1.00 87.38 97 PRO A CA 1
ATOM 738 C C . PRO A 1 97 ? 6.607 9.349 -9.511 1.00 87.38 97 PRO A C 1
ATOM 740 O O . PRO A 1 97 ? 5.919 8.341 -9.350 1.00 87.38 97 PRO A O 1
ATOM 743 N N . ALA A 1 98 ? 7.113 10.019 -8.470 1.00 88.06 98 ALA A N 1
ATOM 744 C CA . ALA A 1 98 ? 6.930 9.576 -7.080 1.00 88.06 98 ALA A CA 1
ATOM 745 C C . ALA A 1 98 ? 5.456 9.597 -6.651 1.00 88.06 98 ALA A C 1
ATOM 747 O O . ALA A 1 98 ? 5.033 8.798 -5.819 1.00 88.06 98 ALA A O 1
ATOM 748 N N . TRP A 1 99 ? 4.687 10.514 -7.242 1.00 88.94 99 TRP A N 1
ATOM 749 C CA . TRP A 1 99 ? 3.253 10.642 -7.038 1.00 88.94 99 TRP A CA 1
ATOM 750 C C . TRP A 1 99 ? 2.552 9.337 -7.432 1.00 88.94 99 TRP A C 1
ATOM 752 O O . TRP A 1 99 ? 1.980 8.670 -6.577 1.00 88.94 99 TRP A O 1
ATOM 762 N N . ASP A 1 100 ? 2.689 8.872 -8.670 1.00 85.81 100 ASP A N 1
ATOM 763 C CA . ASP A 1 100 ? 1.984 7.667 -9.119 1.00 85.81 100 ASP A CA 1
ATOM 764 C C . ASP A 1 100 ? 2.382 6.391 -8.360 1.00 85.81 100 ASP A C 1
ATOM 766 O O . ASP A 1 100 ? 1.543 5.520 -8.124 1.00 85.81 100 ASP A O 1
ATOM 770 N N . LEU A 1 101 ? 3.632 6.302 -7.896 1.00 86.31 101 LEU A N 1
ATOM 771 C CA . LEU A 1 101 ? 4.066 5.256 -6.965 1.00 86.31 101 LEU A CA 1
ATOM 772 C C . LEU A 1 101 ? 3.342 5.337 -5.614 1.00 86.31 101 LEU A C 1
ATOM 774 O O . LEU A 1 101 ? 2.893 4.316 -5.087 1.00 86.31 101 LEU A O 1
ATOM 778 N N . ALA A 1 102 ? 3.212 6.543 -5.056 1.00 91.06 102 ALA A N 1
ATOM 779 C CA . ALA A 1 102 ? 2.549 6.765 -3.776 1.00 91.06 102 ALA A CA 1
ATOM 780 C C . ALA A 1 102 ? 1.082 6.331 -3.813 1.00 91.06 102 ALA A C 1
ATOM 782 O O . ALA A 1 102 ? 0.599 5.714 -2.866 1.00 91.06 102 ALA A O 1
ATOM 783 N N . GLY A 1 103 ? 0.401 6.575 -4.930 1.00 89.19 103 GLY A N 1
ATOM 784 C CA . GLY A 1 103 ? -0.974 6.146 -5.146 1.00 89.19 103 GLY A CA 1
ATOM 785 C C . GLY A 1 103 ? -1.185 4.640 -4.968 1.00 89.19 103 GLY A C 1
ATOM 786 O O . GLY A 1 103 ? -2.062 4.215 -4.213 1.00 89.19 103 GLY A O 1
ATOM 787 N N . ASN A 1 104 ? -0.338 3.830 -5.605 1.00 87.81 104 ASN A N 1
ATOM 788 C CA . ASN A 1 104 ? -0.390 2.369 -5.503 1.00 87.81 104 ASN A CA 1
ATOM 789 C C . ASN A 1 104 ? -0.055 1.864 -4.090 1.00 87.81 104 ASN A C 1
ATOM 791 O O . ASN A 1 104 ? -0.679 0.922 -3.599 1.00 87.81 104 ASN A O 1
ATOM 795 N N . VAL A 1 105 ? 0.907 2.497 -3.413 1.00 90.81 105 VAL A N 1
ATOM 796 C CA . VAL A 1 105 ? 1.276 2.139 -2.035 1.00 90.81 105 VAL A CA 1
ATOM 797 C C . VAL A 1 105 ? 0.157 2.494 -1.046 1.00 90.81 105 VAL A C 1
ATOM 799 O O . VAL A 1 105 ? -0.144 1.697 -0.161 1.00 90.81 105 VAL A O 1
ATOM 802 N N . LEU A 1 106 ? -0.517 3.635 -1.221 1.00 92.12 106 LEU A N 1
ATOM 803 C CA . LEU A 1 106 ? -1.690 4.016 -0.421 1.00 92.12 106 LEU A CA 1
ATOM 804 C C . LEU A 1 106 ? -2.874 3.072 -0.641 1.00 92.12 106 LEU A C 1
ATOM 806 O O . LEU A 1 106 ? -3.575 2.725 0.313 1.00 92.12 106 LEU A O 1
ATOM 810 N N . LEU A 1 107 ? -3.082 2.621 -1.881 1.00 90.75 107 LEU A N 1
ATOM 811 C CA . LEU A 1 107 ? -4.092 1.614 -2.188 1.00 90.75 107 LEU A CA 1
ATOM 812 C C . LEU A 1 107 ? -3.799 0.306 -1.439 1.00 90.75 107 LEU A C 1
ATOM 814 O O . LEU A 1 107 ? -4.682 -0.224 -0.765 1.00 90.75 107 LEU A O 1
ATOM 818 N N . ALA A 1 108 ? -2.550 -0.168 -1.482 1.00 90.38 108 ALA A N 1
ATOM 819 C CA . ALA A 1 108 ? -2.123 -1.337 -0.715 1.00 90.38 108 ALA A CA 1
ATOM 820 C C . ALA A 1 108 ? -2.304 -1.129 0.800 1.00 90.38 108 ALA A C 1
ATOM 822 O O . ALA A 1 108 ? -2.804 -2.023 1.479 1.00 90.38 108 ALA A O 1
ATOM 823 N N . GLY A 1 109 ? -1.964 0.056 1.323 1.00 89.94 109 GLY A N 1
ATOM 824 C CA . GLY A 1 109 ? -2.178 0.437 2.725 1.00 89.94 109 GLY A CA 1
ATOM 825 C C . GLY A 1 109 ? -3.643 0.350 3.135 1.00 89.94 109 GLY A C 1
ATOM 826 O O . GLY A 1 109 ? -3.972 -0.222 4.172 1.00 89.94 109 GLY A O 1
ATOM 827 N N . SER A 1 110 ? -4.533 0.856 2.284 1.00 91.19 110 SER A N 1
ATOM 828 C CA . SER A 1 110 ? -5.975 0.854 2.536 1.00 91.19 110 SER A CA 1
ATOM 829 C C . SER A 1 110 ? -6.540 -0.563 2.551 1.00 91.19 110 SER A C 1
ATOM 831 O O . SER A 1 110 ? -7.305 -0.914 3.447 1.00 91.19 110 SER A O 1
ATOM 833 N N . ILE A 1 111 ? -6.113 -1.405 1.603 1.00 91.06 111 ILE A N 1
ATOM 834 C CA . ILE A 1 111 ? -6.439 -2.837 1.594 1.00 91.06 111 ILE A CA 1
ATOM 835 C C . ILE A 1 111 ? -5.900 -3.505 2.865 1.00 91.06 111 ILE A C 1
ATOM 837 O O . ILE A 1 111 ? -6.613 -4.305 3.464 1.00 91.06 111 ILE A O 1
ATOM 841 N N . GLY A 1 112 ? -4.695 -3.138 3.308 1.00 89.38 112 GLY A N 1
ATOM 842 C CA . GLY A 1 112 ? -4.074 -3.575 4.561 1.00 89.38 112 GLY A CA 1
ATOM 843 C C . GLY A 1 112 ? -4.942 -3.341 5.787 1.00 89.38 112 GLY A C 1
ATOM 844 O O . GLY A 1 112 ? -5.243 -4.270 6.545 1.00 89.38 112 GLY A O 1
ATOM 845 N N . VAL A 1 113 ? -5.371 -2.090 5.955 1.00 87.75 113 VAL A N 1
ATOM 846 C CA . VAL A 1 113 ? -6.241 -1.662 7.055 1.00 87.75 113 VAL A CA 1
ATOM 847 C C . VAL A 1 113 ? -7.569 -2.405 6.992 1.00 87.75 113 VAL A C 1
ATOM 849 O O . VAL A 1 113 ? -7.935 -3.087 7.946 1.00 87.75 113 VAL A O 1
ATOM 852 N N . VAL A 1 114 ? -8.258 -2.360 5.851 1.00 88.50 114 VAL A N 1
ATOM 853 C CA . VAL A 1 114 ? -9.578 -2.986 5.690 1.00 88.50 114 VAL A CA 1
ATOM 854 C C . VAL A 1 114 ? -9.515 -4.500 5.903 1.00 88.50 114 VAL A C 1
ATOM 856 O O . VAL A 1 114 ? -10.347 -5.054 6.620 1.00 88.50 114 VAL A O 1
ATOM 859 N N . SER A 1 115 ? -8.509 -5.179 5.351 1.00 89.31 115 SER A N 1
ATOM 860 C CA . SER A 1 115 ? -8.326 -6.623 5.539 1.00 89.31 115 SER A CA 1
ATOM 861 C C . SER A 1 115 ? -8.106 -6.957 7.010 1.00 89.31 115 SER A C 1
ATOM 863 O O . SER A 1 115 ? -8.732 -7.871 7.538 1.00 89.31 115 SER A O 1
ATOM 865 N N . THR A 1 116 ? -7.262 -6.187 7.697 1.00 87.94 116 THR A N 1
ATOM 866 C CA . THR A 1 116 ? -7.001 -6.374 9.129 1.00 87.94 116 THR A CA 1
ATOM 867 C C . THR A 1 116 ? -8.253 -6.156 9.974 1.00 87.94 116 THR A C 1
ATOM 869 O O . THR A 1 116 ? -8.503 -6.937 10.889 1.00 87.94 116 THR A O 1
ATOM 872 N N . LEU A 1 117 ? -9.073 -5.157 9.644 1.00 82.12 117 LEU A N 1
ATOM 873 C CA . LEU A 1 117 ? -10.337 -4.900 10.337 1.00 82.12 117 LEU A CA 1
ATOM 874 C C . LEU A 1 117 ? -11.358 -6.030 10.132 1.00 82.12 117 LEU A C 1
ATOM 876 O O . LEU A 1 117 ? -12.054 -6.401 11.073 1.00 82.12 117 LEU A O 1
ATOM 880 N N . ILE A 1 118 ? -11.446 -6.596 8.922 1.00 85.25 118 ILE A N 1
ATOM 881 C CA . ILE A 1 118 ? -12.450 -7.619 8.581 1.00 85.25 118 ILE A CA 1
ATOM 882 C C . ILE A 1 118 ? -12.045 -9.009 9.083 1.00 85.25 118 ILE A C 1
ATOM 884 O O . ILE A 1 118 ? -12.838 -9.684 9.737 1.00 85.25 118 ILE A O 1
ATOM 888 N N . VAL A 1 119 ? -10.830 -9.464 8.758 1.00 85.75 119 VAL A N 1
ATOM 889 C CA . VAL A 1 119 ? -10.384 -10.844 9.041 1.00 85.75 119 VAL A CA 1
ATOM 890 C C . VAL A 1 119 ? -9.455 -10.947 10.256 1.00 85.75 119 VAL A C 1
ATOM 892 O O . VAL A 1 119 ? -9.057 -12.043 10.652 1.00 85.75 119 VAL A O 1
ATOM 895 N N . GLY A 1 120 ? -9.129 -9.816 10.882 1.00 84.31 120 GLY A N 1
ATOM 896 C CA . GLY A 1 120 ? -8.269 -9.731 12.057 1.00 84.31 120 GLY A CA 1
ATOM 897 C C . GLY A 1 120 ? -6.770 -9.638 11.734 1.00 84.31 120 GLY A C 1
ATOM 898 O O . GLY A 1 120 ? -6.332 -9.958 10.627 1.00 84.31 120 GLY A O 1
ATOM 899 N N . PRO A 1 121 ? -5.939 -9.269 12.724 1.00 85.06 121 PRO A N 1
ATOM 900 C CA . PRO A 1 121 ? -4.514 -8.968 12.531 1.00 85.06 121 PRO A CA 1
ATOM 901 C C . PRO A 1 121 ? -3.646 -10.1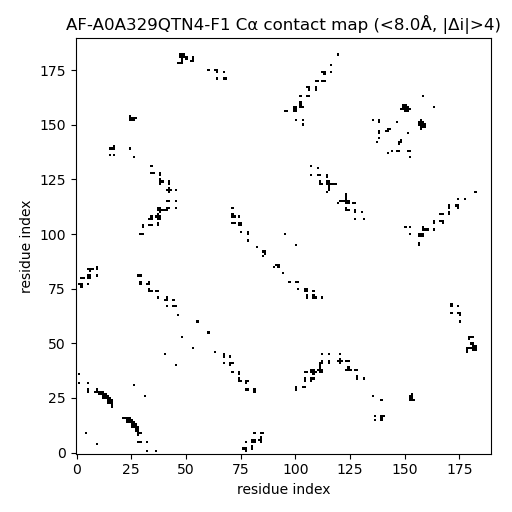79 12.175 1.00 85.06 121 PRO A C 1
ATOM 903 O O . PRO A 1 121 ? -2.580 -10.024 11.593 1.00 85.06 121 PRO A O 1
ATOM 906 N N . ARG A 1 122 ? -4.088 -11.405 12.485 1.00 87.88 122 ARG A N 1
ATOM 907 C CA . ARG A 1 122 ? -3.328 -12.623 12.147 1.00 87.88 122 ARG A CA 1
ATOM 908 C C . ARG A 1 122 ? -3.455 -13.010 10.674 1.00 87.88 122 ARG A C 1
ATOM 910 O O . ARG A 1 122 ? -2.518 -13.561 10.109 1.00 87.88 122 ARG A O 1
ATOM 917 N N . VAL A 1 123 ? -4.613 -12.742 10.072 1.00 90.12 123 VAL A N 1
ATOM 918 C CA . VAL A 1 123 ? -4.956 -13.182 8.707 1.00 90.12 123 VAL A CA 1
ATOM 919 C C . VAL A 1 123 ? -4.939 -12.009 7.722 1.00 90.12 123 VAL A C 1
ATOM 921 O O . VAL A 1 123 ? -4.615 -12.191 6.550 1.00 90.12 123 VAL A O 1
ATOM 924 N N . GLY A 1 124 ? -5.204 -10.791 8.201 1.00 89.50 124 GLY A N 1
ATOM 925 C CA . GLY A 1 124 ? -5.236 -9.552 7.421 1.00 89.50 124 GLY A CA 1
ATOM 926 C C . GLY A 1 124 ? -4.002 -9.316 6.548 1.00 89.50 124 GLY A C 1
ATOM 927 O O . GLY A 1 124 ? -4.179 -9.046 5.356 1.00 89.50 124 GLY A O 1
ATOM 928 N N . PRO A 1 125 ? -2.766 -9.488 7.059 1.00 91.75 125 PRO A N 1
ATOM 929 C CA . PRO A 1 125 ? -1.564 -9.333 6.245 1.00 91.75 125 PRO A CA 1
ATOM 930 C C . PRO A 1 125 ? -1.530 -10.281 5.048 1.00 91.75 125 PRO A C 1
ATOM 932 O O . PRO A 1 125 ? -1.228 -9.857 3.935 1.00 91.75 125 PRO A O 1
ATOM 935 N N . LEU A 1 126 ? -1.891 -11.552 5.252 1.00 94.69 126 LEU A N 1
ATOM 936 C CA . LEU A 1 126 ? -1.911 -12.547 4.182 1.00 94.69 126 LEU A CA 1
ATOM 937 C C . LEU A 1 126 ? -2.944 -12.175 3.113 1.00 94.69 126 LEU A C 1
ATOM 939 O O . LEU A 1 126 ? -2.622 -12.181 1.929 1.00 94.69 126 LEU A O 1
ATOM 943 N N . VAL A 1 127 ? -4.156 -11.793 3.525 1.00 93.44 127 VAL A N 1
ATOM 944 C CA . VAL A 1 127 ? -5.214 -11.347 2.601 1.00 93.44 127 VAL A CA 1
ATOM 945 C C . VAL A 1 127 ? -4.767 -10.127 1.801 1.00 93.44 127 VAL A C 1
ATOM 947 O O . VAL A 1 127 ? -4.973 -10.079 0.592 1.00 93.44 127 VAL A O 1
ATOM 950 N N . THR A 1 128 ? -4.088 -9.182 2.447 1.00 92.69 128 THR A N 1
ATOM 951 C CA . THR A 1 128 ? -3.565 -7.973 1.799 1.00 92.69 128 THR A CA 1
ATOM 952 C C . THR A 1 128 ? -2.535 -8.310 0.729 1.00 92.69 128 THR A C 1
ATOM 954 O O . THR A 1 128 ? -2.635 -7.832 -0.400 1.00 92.69 128 THR A O 1
ATOM 957 N N . LEU A 1 129 ? -1.566 -9.169 1.057 1.00 93.06 129 LEU A N 1
ATOM 958 C CA . LEU A 1 129 ? -0.533 -9.598 0.116 1.00 93.06 129 LEU A CA 1
ATOM 959 C C . LEU A 1 129 ? -1.121 -10.396 -1.049 1.00 93.06 129 LEU A C 1
ATOM 961 O O . LEU A 1 129 ? -0.702 -10.201 -2.190 1.00 93.06 129 LEU A O 1
ATOM 965 N N . LEU A 1 130 ? -2.110 -11.256 -0.792 1.00 93.81 130 LEU A N 1
ATOM 966 C CA . LEU A 1 130 ? -2.818 -11.999 -1.835 1.00 93.81 130 LEU A CA 1
ATOM 967 C C . LEU A 1 130 ? -3.630 -11.068 -2.740 1.00 93.81 130 LEU A C 1
ATOM 969 O O . LEU A 1 130 ? -3.570 -11.215 -3.958 1.00 93.81 130 LEU A O 1
ATOM 973 N N . ALA A 1 131 ? -4.339 -10.088 -2.175 1.00 92.06 131 ALA A N 1
ATOM 974 C CA . ALA A 1 131 ? -5.101 -9.102 -2.937 1.00 92.06 131 ALA A CA 1
ATOM 975 C C . ALA A 1 131 ? -4.186 -8.241 -3.816 1.00 92.06 131 ALA A C 1
ATOM 977 O O . ALA A 1 131 ? -4.449 -8.080 -5.007 1.00 92.06 131 ALA A O 1
ATOM 978 N N . TYR A 1 132 ? -3.076 -7.749 -3.259 1.00 89.88 132 TYR A N 1
ATOM 979 C CA . TYR A 1 132 ? -2.080 -6.988 -4.009 1.00 89.88 132 TYR A CA 1
ATOM 980 C C . TYR A 1 132 ? -1.440 -7.834 -5.120 1.00 89.88 132 TYR A C 1
ATOM 982 O O . TYR A 1 132 ? -1.338 -7.397 -6.264 1.00 89.88 132 TYR A O 1
ATOM 990 N N . SER A 1 133 ? -1.075 -9.082 -4.817 1.00 88.44 133 SER A N 1
ATOM 991 C CA . SER A 1 133 ? -0.514 -10.010 -5.807 1.00 88.44 133 SER A CA 1
ATOM 992 C C . SER A 1 133 ? -1.517 -10.324 -6.920 1.00 88.44 133 SER A C 1
ATOM 994 O O . SER A 1 133 ? -1.162 -10.305 -8.096 1.00 88.44 133 SER A O 1
ATOM 996 N N . GLY A 1 134 ? -2.785 -10.552 -6.569 1.00 89.38 134 GLY A N 1
ATOM 997 C CA . GLY A 1 134 ? -3.875 -10.746 -7.523 1.00 89.38 134 GLY A CA 1
ATOM 998 C C . GLY A 1 134 ? -4.083 -9.528 -8.420 1.00 89.38 134 GLY A C 1
ATOM 999 O O . GLY A 1 134 ? -4.257 -9.685 -9.625 1.00 89.38 134 GLY A O 1
ATOM 1000 N N . PHE A 1 135 ? -3.989 -8.321 -7.862 1.00 87.38 135 PHE A N 1
ATOM 1001 C CA . PHE A 1 135 ? -4.066 -7.069 -8.611 1.00 87.38 135 PHE A CA 1
ATOM 1002 C C . PHE A 1 135 ? -2.938 -6.945 -9.637 1.00 87.38 135 PHE A C 1
ATOM 1004 O O . PHE A 1 135 ? -3.200 -6.699 -10.813 1.00 87.38 135 PHE A O 1
ATOM 1011 N N . VAL A 1 136 ? -1.697 -7.204 -9.217 1.00 85.31 136 VAL A N 1
ATOM 1012 C CA . VAL A 1 136 ? -0.529 -7.221 -10.106 1.00 85.31 136 VAL A CA 1
ATOM 1013 C C . VAL A 1 136 ? -0.718 -8.252 -11.218 1.00 85.31 136 VAL A C 1
ATOM 1015 O O . VAL A 1 136 ? -0.561 -7.926 -12.391 1.00 85.31 136 VAL A O 1
ATOM 1018 N N . VAL A 1 137 ? -1.095 -9.489 -10.885 1.00 85.75 137 VAL A N 1
ATOM 1019 C CA . VAL A 1 137 ? -1.310 -10.549 -11.884 1.00 85.75 137 VAL A CA 1
ATOM 1020 C C . VAL A 1 137 ? -2.439 -10.178 -12.851 1.00 85.75 137 VAL A C 1
ATOM 1022 O O . VAL A 1 137 ? -2.285 -10.347 -14.061 1.00 85.75 137 VAL A O 1
ATOM 1025 N N . ALA A 1 138 ? -3.543 -9.613 -12.357 1.00 85.88 138 ALA A N 1
ATOM 1026 C CA . ALA A 1 138 ? -4.670 -9.179 -13.180 1.00 85.88 138 ALA A CA 1
ATOM 1027 C C . ALA A 1 138 ? -4.283 -8.051 -14.147 1.00 85.88 138 ALA A C 1
ATOM 1029 O O . ALA A 1 138 ? -4.626 -8.119 -15.329 1.00 85.88 138 ALA A O 1
ATOM 1030 N N . GLN A 1 139 ? -3.509 -7.061 -13.686 1.00 84.06 139 GLN A N 1
ATOM 1031 C CA . GLN A 1 139 ? -2.986 -5.988 -14.541 1.00 84.06 139 GLN A CA 1
ATOM 1032 C C . GLN A 1 139 ? -2.149 -6.534 -15.704 1.00 84.06 139 GLN A C 1
ATOM 1034 O O . GLN A 1 139 ? -2.130 -5.958 -16.792 1.00 84.06 139 GLN A O 1
ATOM 1039 N N . GLN A 1 140 ? -1.464 -7.658 -15.491 1.00 80.50 140 GLN A N 1
ATOM 1040 C CA . GLN A 1 140 ? -0.633 -8.286 -16.512 1.00 80.50 140 GLN A CA 1
ATOM 1041 C C . GLN A 1 140 ? -1.396 -9.210 -17.452 1.00 80.50 140 GLN A C 1
ATOM 1043 O O . GLN A 1 140 ? -1.125 -9.237 -18.657 1.00 80.50 140 GLN A O 1
ATOM 1048 N N . ALA A 1 141 ? -2.341 -9.981 -16.918 1.00 83.50 141 ALA A N 1
ATOM 1049 C CA . ALA A 1 141 ? -3.200 -10.843 -17.714 1.00 83.50 141 ALA A CA 1
ATOM 1050 C C . ALA A 1 141 ? -4.106 -10.013 -18.643 1.00 83.50 141 ALA A C 1
ATOM 1052 O O . ALA A 1 141 ? -4.299 -10.380 -19.808 1.00 83.50 141 ALA A O 1
ATOM 1053 N N . TRP A 1 142 ? -4.583 -8.855 -18.169 1.00 85.19 142 TRP A N 1
ATOM 1054 C CA . TRP A 1 142 ? -5.509 -7.977 -18.887 1.00 85.19 142 TRP A CA 1
ATOM 1055 C C . TRP A 1 142 ? -5.039 -6.510 -18.886 1.00 85.19 142 TRP A C 1
ATOM 1057 O O . TRP A 1 142 ? -5.626 -5.666 -18.202 1.00 85.19 142 TRP A O 1
ATOM 1067 N N . PRO A 1 143 ? -4.009 -6.163 -19.682 1.00 81.12 143 PRO A N 1
ATOM 1068 C CA . PRO A 1 143 ? -3.452 -4.808 -19.714 1.00 81.12 143 PRO A CA 1
ATOM 1069 C C . PRO A 1 143 ? -4.439 -3.751 -20.233 1.00 81.12 143 PRO A C 1
ATOM 1071 O O . PRO A 1 143 ? -4.345 -2.595 -19.848 1.00 81.12 143 PRO A O 1
ATOM 1074 N N . GLU A 1 144 ? -5.428 -4.147 -21.036 1.00 85.06 144 GLU A N 1
ATOM 1075 C CA . GLU A 1 144 ? -6.461 -3.242 -21.567 1.00 85.06 144 GLU A CA 1
ATOM 1076 C C . GLU A 1 144 ? -7.663 -3.056 -20.624 1.00 85.06 144 GLU A C 1
ATOM 1078 O O . GLU A 1 144 ? -8.636 -2.370 -20.958 1.00 85.06 144 GLU A O 1
ATOM 1083 N N . SER A 1 145 ? -7.631 -3.692 -19.450 1.00 87.44 145 SER A N 1
ATOM 1084 C CA . SER A 1 145 ? -8.729 -3.638 -18.489 1.00 87.44 145 SER A CA 1
ATOM 1085 C C . SER A 1 145 ? -8.908 -2.240 -17.891 1.00 87.44 145 SER A C 1
ATOM 1087 O O . SER A 1 145 ? -7.977 -1.439 -17.797 1.00 87.44 145 SER A O 1
ATOM 1089 N N . VAL A 1 146 ? -10.127 -1.959 -17.421 1.00 87.12 146 VAL A N 1
ATOM 1090 C CA . VAL A 1 146 ? -10.443 -0.736 -16.661 1.00 87.12 146 VAL A CA 1
ATOM 1091 C C . VAL A 1 146 ? -9.545 -0.609 -15.425 1.00 87.12 146 VAL A C 1
ATOM 1093 O O . VAL A 1 146 ? -9.132 0.494 -15.075 1.00 87.12 146 VAL A O 1
ATOM 1096 N N . LEU A 1 147 ? -9.188 -1.745 -14.816 1.00 84.56 147 LEU A N 1
ATOM 1097 C CA . LEU A 1 147 ? -8.253 -1.816 -13.699 1.00 84.56 147 LEU A CA 1
ATOM 1098 C C . LEU A 1 147 ? -6.901 -1.209 -14.074 1.00 84.56 147 LEU A C 1
ATOM 1100 O O . LEU A 1 147 ? -6.472 -0.265 -13.421 1.00 84.56 147 LEU A O 1
ATOM 1104 N N . THR A 1 148 ? -6.283 -1.695 -15.155 1.00 84.50 148 THR A N 1
ATOM 1105 C CA . THR A 1 148 ? -4.967 -1.229 -15.616 1.00 84.50 148 THR A CA 1
ATOM 1106 C C . THR A 1 148 ? -4.990 0.232 -16.070 1.00 84.50 148 THR A C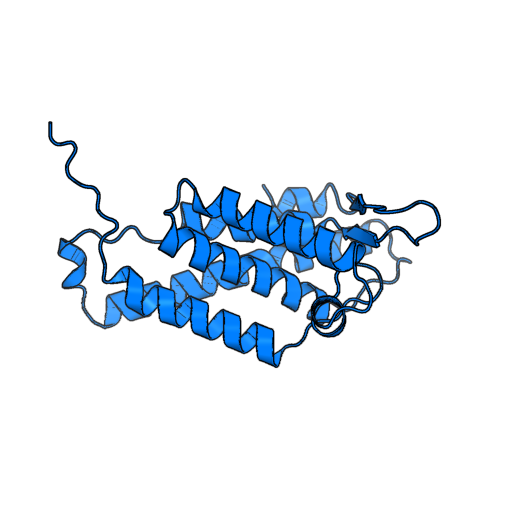 1
ATOM 1108 O O . THR A 1 148 ? -4.018 0.960 -15.886 1.00 84.50 148 THR A O 1
ATOM 1111 N N . LYS A 1 149 ? -6.116 0.694 -16.628 1.00 84.25 149 LYS A N 1
ATOM 1112 C CA . LYS A 1 149 ? -6.287 2.098 -17.037 1.00 84.25 149 LYS A CA 1
ATOM 1113 C C . LYS A 1 149 ? -6.293 3.059 -15.852 1.00 84.25 149 LYS A C 1
ATOM 1115 O O . LYS A 1 149 ? -5.746 4.153 -15.956 1.00 84.25 149 LYS A O 1
ATOM 1120 N N . HIS A 1 150 ? -6.925 2.675 -14.745 1.00 85.19 150 HIS A N 1
ATOM 1121 C CA . HIS A 1 150 ? -7.000 3.519 -13.552 1.00 85.19 150 HIS A CA 1
ATOM 1122 C C . HIS A 1 150 ? -5.838 3.313 -12.594 1.00 85.19 150 HIS A C 1
ATOM 1124 O O . HIS A 1 150 ? -5.503 4.224 -11.846 1.00 85.19 150 HIS A O 1
ATOM 1130 N N . PHE A 1 151 ? -5.227 2.141 -12.620 1.00 81.88 151 PHE A N 1
ATOM 1131 C CA . PHE A 1 151 ? -4.079 1.817 -11.807 1.00 81.88 151 PHE A CA 1
ATOM 1132 C C . PHE A 1 151 ? -3.139 0.987 -12.651 1.00 81.88 151 PHE A C 1
ATOM 1134 O O . PHE A 1 151 ? -3.506 -0.111 -13.056 1.00 81.88 151 PHE A O 1
ATOM 1141 N N . SER A 1 152 ? -1.924 1.458 -12.878 1.00 77.50 152 SER A N 1
ATOM 1142 C CA . SER A 1 152 ? -0.878 0.659 -13.501 1.00 77.50 152 SER A CA 1
ATOM 1143 C C . SER A 1 152 ? 0.358 0.670 -12.621 1.00 77.50 152 SER A C 1
ATOM 1145 O O . SER A 1 152 ? 0.880 1.724 -12.259 1.00 77.50 152 SER A O 1
ATOM 1147 N N . THR A 1 153 ? 0.844 -0.528 -12.314 1.00 70.69 153 THR A N 1
ATOM 1148 C CA . THR A 1 153 ? 2.185 -0.750 -11.767 1.00 70.69 153 THR A CA 1
ATOM 1149 C C . THR A 1 153 ? 3.185 -0.939 -12.917 1.00 70.69 153 THR A C 1
ATOM 1151 O O . THR A 1 153 ? 2.797 -1.227 -14.058 1.00 70.69 153 THR A O 1
ATOM 1154 N N . GLY A 1 154 ? 4.481 -0.751 -12.657 1.00 69.19 154 GLY A N 1
ATOM 1155 C CA . GLY A 1 154 ? 5.517 -0.882 -13.686 1.00 69.19 154 GLY A CA 1
ATOM 1156 C C . GLY A 1 154 ? 5.471 0.245 -14.728 1.00 69.19 154 GLY A C 1
ATOM 1157 O O . GLY A 1 154 ? 5.203 1.380 -14.383 1.00 69.19 154 GLY A O 1
ATOM 1158 N N . LYS A 1 155 ? 5.733 -0.046 -16.013 1.00 61.31 155 LYS A N 1
ATOM 1159 C CA . LYS A 1 155 ? 6.103 0.956 -17.046 1.00 61.31 155 LYS A CA 1
ATOM 1160 C C . LYS A 1 155 ? 5.247 2.229 -17.139 1.00 61.31 155 LYS A C 1
ATOM 1162 O O . LYS A 1 155 ? 5.826 3.283 -17.379 1.00 61.31 155 LYS A O 1
ATOM 1167 N N . ASP A 1 156 ? 3.930 2.128 -16.984 1.00 71.06 156 ASP A N 1
ATOM 1168 C CA . ASP A 1 156 ? 3.026 3.255 -17.248 1.00 71.06 156 ASP A CA 1
ATOM 1169 C C . ASP A 1 156 ? 2.752 4.114 -15.998 1.00 71.06 156 ASP A C 1
ATOM 1171 O O . ASP A 1 156 ? 2.263 5.225 -16.156 1.00 71.06 156 ASP A O 1
ATOM 1175 N N . TRP A 1 157 ? 3.087 3.620 -14.790 1.00 71.12 157 TRP A N 1
ATOM 1176 C CA . TRP A 1 157 ? 2.911 4.275 -13.479 1.00 71.12 157 TRP A CA 1
ATOM 1177 C C . TRP A 1 157 ? 1.712 5.228 -13.425 1.00 71.12 157 TRP A C 1
ATOM 1179 O O . TRP A 1 157 ? 1.878 6.442 -13.401 1.00 71.12 157 TRP A O 1
ATOM 1189 N N . THR A 1 158 ? 0.496 4.688 -13.415 1.00 82.38 158 THR A N 1
ATOM 1190 C CA . THR A 1 158 ? -0.725 5.500 -13.342 1.00 82.38 158 THR A CA 1
ATOM 1191 C C . THR A 1 158 ? -1.490 5.195 -12.067 1.00 82.38 158 THR A C 1
ATOM 1193 O O . THR A 1 158 ? -1.638 4.035 -11.685 1.00 82.38 158 THR A O 1
ATOM 1196 N N . THR A 1 159 ? -2.002 6.238 -11.414 1.00 86.56 159 THR A N 1
ATOM 1197 C CA . THR A 1 159 ? -2.965 6.105 -10.315 1.00 86.56 159 THR A CA 1
ATOM 1198 C C . THR A 1 159 ? -4.134 7.064 -10.521 1.00 86.56 159 THR A C 1
ATOM 1200 O O . THR A 1 159 ? -3.957 8.271 -10.686 1.00 86.56 159 THR A O 1
ATOM 1203 N N . ASN A 1 160 ? -5.358 6.550 -10.418 1.00 90.50 160 ASN A N 1
ATOM 1204 C CA . ASN A 1 160 ? -6.559 7.359 -10.286 1.00 90.50 160 ASN A CA 1
ATOM 1205 C C . ASN A 1 160 ? -6.686 7.884 -8.850 1.00 90.50 160 ASN A C 1
ATOM 1207 O O . ASN A 1 160 ? -7.217 7.218 -7.962 1.00 90.50 160 ASN A O 1
ATOM 1211 N N . TRP A 1 161 ? -6.225 9.113 -8.644 1.00 90.00 161 TRP A N 1
ATOM 1212 C CA . TRP A 1 161 ? -6.176 9.748 -7.330 1.00 90.00 161 TRP A CA 1
ATOM 1213 C C . TRP A 1 161 ? -7.521 9.977 -6.667 1.00 90.00 161 TRP A C 1
ATOM 1215 O O . TRP A 1 161 ? -7.597 9.910 -5.444 1.00 90.00 161 TRP A O 1
ATOM 1225 N N . TRP A 1 162 ? -8.582 10.194 -7.440 1.00 93.44 162 TRP A N 1
ATOM 1226 C CA . TRP A 1 162 ? -9.923 10.323 -6.876 1.00 93.44 162 TRP A CA 1
ATOM 1227 C C . TRP A 1 162 ? -10.384 9.010 -6.259 1.00 93.44 162 TRP A C 1
ATOM 1229 O O . TRP A 1 162 ? -10.909 8.995 -5.146 1.00 93.44 162 TRP A O 1
ATOM 1239 N N . LEU A 1 163 ? -10.125 7.900 -6.952 1.00 90.00 163 LEU A N 1
ATOM 1240 C CA . LEU A 1 163 ? -10.459 6.576 -6.451 1.00 90.00 163 LEU A CA 1
ATOM 1241 C C . LEU A 1 163 ? -9.563 6.186 -5.268 1.00 90.00 163 LEU A C 1
ATOM 1243 O O . LEU A 1 163 ? -10.081 5.714 -4.261 1.00 90.00 163 LEU A O 1
ATOM 1247 N N . THR A 1 164 ? -8.253 6.451 -5.336 1.00 91.44 164 THR A N 1
ATOM 1248 C CA . THR A 1 164 ? -7.337 6.226 -4.203 1.00 91.44 164 THR A CA 1
ATOM 1249 C C . THR A 1 164 ? -7.750 7.033 -2.979 1.00 91.44 164 THR A C 1
ATOM 1251 O O . THR A 1 164 ? -7.862 6.470 -1.895 1.00 91.44 164 THR A O 1
ATOM 1254 N N . ALA A 1 165 ? -8.025 8.331 -3.135 1.00 91.69 165 ALA A N 1
ATOM 1255 C CA . ALA A 1 165 ? -8.466 9.183 -2.036 1.00 91.69 165 ALA A CA 1
ATOM 1256 C C . ALA A 1 165 ? -9.789 8.685 -1.441 1.00 91.69 165 ALA A C 1
ATOM 1258 O O . ALA A 1 165 ? -9.904 8.587 -0.221 1.00 91.69 165 ALA A O 1
ATOM 1259 N N . GLY A 1 166 ? -10.753 8.305 -2.287 1.00 93.00 166 GLY A N 1
ATOM 1260 C CA . GLY A 1 166 ? -12.011 7.706 -1.847 1.00 93.00 166 GLY A CA 1
ATOM 1261 C C . GLY A 1 166 ? -11.793 6.433 -1.027 1.00 93.00 166 GLY A C 1
ATOM 1262 O O . GLY A 1 166 ? -12.343 6.307 0.062 1.00 93.00 166 GLY A O 1
ATOM 1263 N N . ILE A 1 167 ? -10.929 5.528 -1.494 1.00 91.50 167 ILE A N 1
ATOM 1264 C CA . ILE A 1 167 ? -10.597 4.284 -0.787 1.00 91.50 167 ILE A CA 1
ATOM 1265 C C . ILE A 1 167 ? -9.887 4.568 0.546 1.00 91.50 167 ILE A C 1
ATOM 1267 O O . ILE A 1 167 ? -10.255 3.967 1.554 1.00 91.50 167 ILE A O 1
ATOM 1271 N N . CYS A 1 168 ? -8.939 5.509 0.588 1.00 91.88 168 CYS A N 1
ATOM 1272 C CA . CYS A 1 168 ? -8.276 5.924 1.828 1.00 91.88 168 CYS A CA 1
ATOM 1273 C C . CYS A 1 168 ? -9.281 6.488 2.843 1.00 91.88 168 CYS A C 1
ATOM 1275 O O . CYS A 1 168 ? -9.267 6.103 4.011 1.00 91.88 168 CYS A O 1
ATOM 1277 N N . VAL A 1 169 ? -10.182 7.373 2.400 1.00 92.31 169 VAL A N 1
ATOM 1278 C CA . VAL A 1 169 ? -11.237 7.943 3.251 1.00 92.31 169 VAL A CA 1
ATOM 1279 C C . VAL A 1 169 ? -12.170 6.846 3.755 1.00 92.31 169 VAL A C 1
ATOM 1281 O O . VAL A 1 169 ? -12.478 6.817 4.943 1.00 92.31 169 VAL A O 1
ATOM 1284 N N . CYS A 1 170 ? -12.575 5.908 2.896 1.00 91.31 170 CYS A N 1
ATOM 1285 C CA . CYS A 1 170 ? -13.381 4.760 3.301 1.00 91.31 170 CYS A CA 1
ATOM 1286 C C . CYS A 1 170 ? -12.654 3.875 4.318 1.00 91.31 170 CYS A C 1
ATOM 1288 O O . CYS A 1 170 ? -13.278 3.458 5.286 1.00 91.31 170 CYS A O 1
ATOM 1290 N N . ALA A 1 171 ? -11.356 3.612 4.146 1.00 89.25 171 ALA A N 1
ATOM 1291 C CA . ALA A 1 171 ? -10.573 2.822 5.093 1.00 89.25 171 ALA A CA 1
ATOM 1292 C C . ALA A 1 171 ? -10.494 3.502 6.469 1.00 89.25 171 ALA A C 1
ATOM 1294 O O . ALA A 1 171 ? -10.736 2.850 7.480 1.00 89.25 171 ALA A O 1
ATOM 1295 N N . ILE A 1 172 ? -10.241 4.815 6.509 1.00 87.94 172 ILE A N 1
ATOM 1296 C CA . ILE A 1 172 ? -10.213 5.603 7.753 1.00 87.94 172 ILE A CA 1
ATOM 1297 C C . ILE A 1 172 ? -11.604 5.664 8.400 1.00 87.94 172 ILE A C 1
ATOM 1299 O O . ILE A 1 172 ? -11.734 5.527 9.613 1.00 87.94 172 ILE A O 1
ATOM 1303 N N . ALA A 1 173 ? -12.660 5.845 7.604 1.00 88.81 173 ALA A N 1
ATOM 1304 C CA . ALA A 1 173 ? -14.030 5.855 8.106 1.00 88.81 173 ALA A CA 1
ATOM 1305 C C . ALA A 1 173 ? -14.432 4.486 8.671 1.00 88.81 173 ALA A C 1
ATOM 1307 O O . ALA A 1 173 ? -15.029 4.415 9.742 1.00 88.81 173 ALA A O 1
ATOM 1308 N N . LEU A 1 174 ? -14.081 3.396 7.984 1.00 86.00 174 LEU A N 1
ATOM 1309 C CA . LEU A 1 174 ? -14.308 2.036 8.466 1.00 86.00 174 LEU A CA 1
ATOM 1310 C C . LEU A 1 174 ? -13.517 1.758 9.738 1.00 86.00 174 LEU A C 1
ATOM 1312 O O . LEU A 1 174 ? -14.085 1.185 10.656 1.00 86.00 174 LEU A O 1
ATOM 1316 N N . ASP A 1 175 ? -12.263 2.194 9.825 1.00 82.94 175 ASP A N 1
ATOM 1317 C CA . ASP A 1 175 ? -11.466 2.106 11.050 1.00 82.94 175 ASP A CA 1
ATOM 1318 C C . ASP A 1 175 ? -12.165 2.828 12.210 1.00 82.94 175 ASP A C 1
ATOM 1320 O O . ASP A 1 175 ? -12.456 2.217 13.234 1.00 82.94 175 ASP A O 1
ATOM 1324 N N . TYR A 1 176 ? -12.577 4.084 12.011 1.00 81.69 176 TYR A N 1
ATOM 1325 C CA . TYR A 1 176 ? -13.318 4.855 13.015 1.00 81.69 176 TYR A CA 1
ATOM 1326 C C . TYR A 1 176 ? -14.620 4.172 13.470 1.00 81.69 176 TYR A C 1
ATOM 1328 O O . TYR A 1 176 ? -14.963 4.192 14.657 1.00 81.69 176 TYR A O 1
ATOM 1336 N N . LEU A 1 177 ? -15.360 3.564 12.538 1.00 79.88 177 LEU A N 1
ATOM 1337 C CA . LEU A 1 177 ? -16.630 2.894 12.820 1.00 79.88 177 LEU A CA 1
ATOM 1338 C C . LEU A 1 177 ? -16.428 1.524 13.485 1.00 79.88 177 LEU A C 1
ATOM 1340 O O . LEU A 1 177 ? -17.090 1.217 14.479 1.00 79.88 177 LEU A O 1
ATOM 1344 N N . LEU A 1 178 ? -15.526 0.697 12.958 1.00 75.00 178 LEU A N 1
ATOM 1345 C CA . LEU A 1 178 ? -15.342 -0.704 13.346 1.00 75.00 178 LEU A CA 1
ATOM 1346 C C . LEU A 1 178 ? -14.460 -0.875 14.577 1.00 75.00 178 LEU A C 1
ATOM 1348 O O . LEU A 1 178 ? -14.689 -1.810 15.335 1.00 75.00 178 LEU A O 1
ATOM 1352 N N . CYS A 1 179 ? -13.548 0.048 14.867 1.00 63.03 179 CYS A N 1
ATOM 1353 C CA . CYS A 1 179 ? -12.805 0.059 16.127 1.00 63.03 179 CYS A CA 1
ATOM 1354 C C . CYS A 1 179 ? -13.673 0.406 17.357 1.00 63.03 179 CYS A C 1
ATOM 1356 O O . CYS A 1 179 ? -13.193 0.430 18.483 1.00 63.03 179 CYS A O 1
ATOM 1358 N N . SER A 1 180 ? -14.984 0.607 17.182 1.00 46.12 180 SER A N 1
ATOM 1359 C CA . SER A 1 180 ? -15.968 0.552 18.276 1.00 46.12 180 SER A CA 1
ATOM 1360 C C . SER A 1 180 ? -16.512 -0.863 18.546 1.00 46.12 180 SER A C 1
ATOM 1362 O O . SER A 1 180 ? -17.275 -1.087 19.495 1.00 46.12 180 SER A O 1
ATOM 1364 N N . VAL A 1 181 ? -16.127 -1.838 17.723 1.00 41.66 181 VAL A N 1
ATOM 1365 C CA . VAL A 1 181 ? -16.536 -3.234 17.813 1.00 41.66 181 VAL A CA 1
ATOM 1366 C C . VAL A 1 181 ? -15.322 -4.035 18.289 1.00 41.66 181 VAL A C 1
ATOM 1368 O O . VAL A 1 181 ? -14.387 -4.231 17.520 1.00 41.66 181 VAL A O 1
ATOM 1371 N N . PRO A 1 182 ? -15.296 -4.501 19.549 1.00 43.72 182 PRO A N 1
ATOM 1372 C CA . PRO A 1 182 ? -14.221 -5.323 20.056 1.00 43.72 182 PRO A CA 1
ATOM 1373 C C . PRO A 1 182 ? -14.128 -6.520 19.136 1.00 43.72 182 PRO A C 1
ATOM 1375 O O . PRO A 1 182 ? -15.127 -7.216 18.903 1.00 43.72 182 PRO A O 1
ATOM 1378 N N . TRP A 1 183 ? -12.929 -6.742 18.607 1.00 46.69 183 TRP A N 1
ATOM 1379 C CA . TRP A 1 183 ? -12.619 -8.005 17.975 1.00 46.69 183 TRP A CA 1
ATOM 1380 C C . TRP A 1 183 ? -12.971 -9.056 19.017 1.00 46.69 183 TRP A C 1
ATOM 1382 O O . TRP A 1 183 ? -12.423 -9.028 20.122 1.00 46.69 183 TRP A O 1
ATOM 1392 N N . ARG A 1 184 ? -13.984 -9.887 18.737 1.00 45.91 184 ARG A N 1
ATOM 1393 C CA . ARG A 1 184 ? -14.429 -10.925 19.663 1.00 45.91 184 ARG A CA 1
ATOM 1394 C C . ARG A 1 184 ? -13.233 -11.851 19.899 1.00 45.91 184 ARG A C 1
ATOM 1396 O O . ARG A 1 184 ? -13.114 -12.886 19.256 1.00 45.91 184 ARG A O 1
ATOM 1403 N N . ARG A 1 185 ? -12.408 -11.548 20.904 1.00 46.44 185 ARG A N 1
ATOM 1404 C CA . ARG A 1 185 ? -11.929 -12.568 21.827 1.00 46.44 185 ARG A CA 1
ATOM 1405 C C . ARG A 1 185 ? -13.193 -13.099 22.482 1.00 46.44 185 ARG A C 1
ATOM 1407 O O . ARG A 1 185 ? -13.594 -12.673 23.560 1.00 46.44 185 ARG A O 1
ATOM 1414 N N . ALA A 1 186 ? -13.893 -13.967 21.754 1.00 44.62 186 ALA A N 1
ATOM 1415 C CA . ALA A 1 186 ? -14.657 -14.996 22.409 1.00 44.62 186 ALA A CA 1
ATOM 1416 C C . ALA A 1 186 ? -13.680 -15.613 23.410 1.00 44.62 186 ALA A C 1
ATOM 1418 O O . ALA A 1 186 ? -12.593 -16.059 23.042 1.00 44.62 186 ALA A O 1
ATOM 1419 N N . ARG A 1 187 ? -14.033 -15.422 24.675 1.00 44.81 187 ARG A N 1
ATOM 1420 C CA . ARG A 1 187 ? -13.475 -16.066 25.849 1.00 44.81 187 ARG A CA 1
ATOM 1421 C C . ARG A 1 187 ? -13.039 -17.490 25.485 1.00 44.81 187 ARG A C 1
ATOM 1423 O O . ARG A 1 187 ? -13.881 -18.334 25.218 1.00 44.81 187 ARG A O 1
ATOM 1430 N N . HIS A 1 188 ? -11.734 -17.690 25.400 1.00 42.75 188 HIS A N 1
ATOM 1431 C CA . HIS A 1 188 ? -11.095 -18.908 25.883 1.00 42.75 188 HIS A CA 1
ATOM 1432 C C . HIS A 1 188 ? -10.451 -18.513 27.221 1.00 42.75 188 HIS A C 1
ATOM 1434 O O . HIS A 1 188 ? -9.244 -18.335 27.298 1.00 42.75 188 HIS A O 1
ATOM 1440 N N . ASP A 1 189 ? -11.220 -17.931 28.135 1.00 44.31 189 ASP A N 1
ATOM 1441 C CA . ASP A 1 189 ? -11.585 -18.603 29.385 1.00 44.31 189 ASP A CA 1
ATOM 1442 C C . ASP A 1 189 ? -12.474 -19.858 29.236 1.00 44.31 189 ASP A C 1
ATOM 1444 O O . ASP A 1 189 ? -13.666 -19.827 29.540 1.00 44.31 189 ASP A O 1
ATOM 1448 N N . GLU A 1 190 ? -11.857 -20.953 28.781 1.00 42.00 190 GLU A N 1
ATOM 1449 C CA . GLU A 1 190 ? -12.084 -22.323 29.277 1.00 42.00 190 GLU A CA 1
ATOM 1450 C C . GLU A 1 190 ? -10.713 -22.925 29.599 1.00 42.00 190 GLU A C 1
ATOM 1452 O O . GLU A 1 190 ? -9.800 -22.760 28.752 1.00 42.00 190 GLU A O 1
#

Solvent-accessible surface area (backbone atoms only — not comparable to full-atom values): 10102 Å² total; per-residue (Å²): 107,71,55,58,45,28,41,76,44,58,78,48,63,54,71,51,64,88,48,94,92,55,84,66,48,36,49,43,32,45,53,54,53,7,36,50,41,12,11,45,42,31,37,76,62,56,77,81,39,51,76,74,53,58,71,53,52,73,67,57,56,51,55,48,47,54,51,53,53,47,55,38,51,52,30,51,54,25,46,57,37,23,53,54,32,40,51,70,79,42,69,86,62,85,73,77,65,66,64,30,54,42,41,55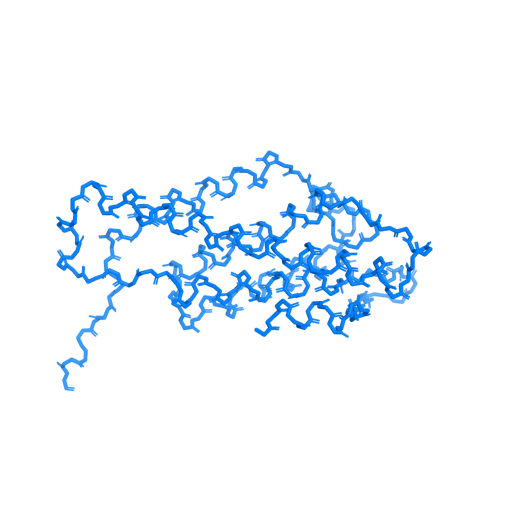,33,40,46,36,10,27,44,3,40,46,31,17,72,74,65,31,47,87,46,5,28,58,52,24,49,51,52,51,51,49,50,55,51,46,36,63,72,38,59,87,34,73,63,24,71,41,40,28,77,44,95,75,46,34,46,44,59,69,60,40,50,50,46,42,52,49,32,53,50,47,48,63,60,47,62,58,51,43,71,78,75,67,75,79,85,119

=== Feature glossary ===
The features interleaved in this record are:

— What the protein is —

Sequence gives the chain of amino acids in standard one-letter code (A=alanine, C=cysteine, …, Y=tyrosine), read N→C. It is the only feature that is directly encoded by the gene; all structural features are derived from the folded form of this sequence.

Database cross-references. InterPro integrates a dozen domain/family signature databases into unified entries with residue-range hits. GO terms attach function/process/location labels with evidence codes. CATH codes position the fold in a four-level structural taxonomy. Organism is the NCBI-taxonomy species name.

— Where its atoms are —

Atomic coordinates in PDBx/mmCIF format — the same representation the Protein Data Bank distributes. Each line of the _atom_site loop places one backbone atom in Cartesian space (units: ångströms, origin: arbitrary).

The six renders are orthographic views along the three Cartesian axes in both directions. Representation (cartoon, sticks, or surface) and color scheme (sequence-rainbow or by-chain) vary across proteins so the training set covers all the common visualization conventions.

— Local backbone conformation —

Eight-state secondary structure (DSSP): H is the canonical α-helix, G the tighter 3₁₀-helix, I the wider π-helix; E/B are β-structure, T and S are turns and bends, and '-' is everything else. DSSP derives these from the pattern of main-chain N–H···O=C hydrogen bonds, not from the sequence.

P-SEA three-state annotation labels each residue as helix, strand, or coil based purely on the geometry of the Cα trace. It serves as a fallback when the full backbone (and thus DSSP) is unavailable.

The φ/ψ torsion pair specifies the backbone conformation at each residue. φ rotates about the N–Cα bond, ψ about the Cα–C bond. Steric clashes forbid most of the (φ, ψ) plane — the allowed regions (α-helix basin, β-sheet basin, left-handed helix) are the Ramachandran-allowed regions.

— Global shape and packing —

The geometric summary reports three shape descriptors. Rg (radius of gyration) measures how spread out the Cα atoms are about 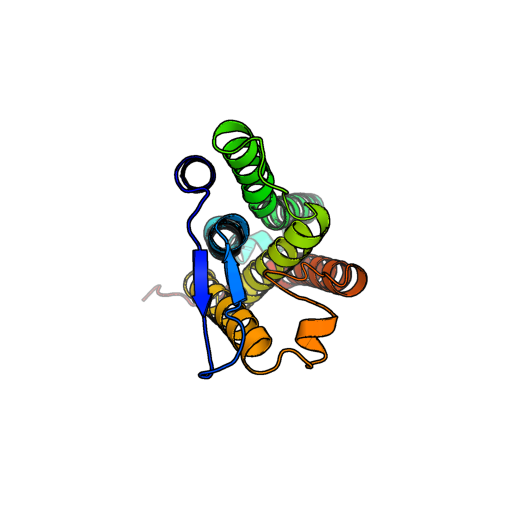their centre of mass; compact globular proteins have small Rg, elongated or unfolded ones large. Cα contacts (<8 Å, |i−j|>4) count long-range residue pairs in spatial proximity — high for tightly packed folds, near zero for rods or random coil. The bounding-box extents give the protein's footprint along x, y, z in Å.

Solvent-accessible surface area (SASA) is the area in Å² traced out by the centre of a 1.4 Å probe sphere (a water molecule) rolled over the protein's van der Waals surface (Shrake–Rupley / Lee–Richards construction). Buried residues have near-zero SASA; fully exposed residues can exceed 200 Å². The total SASA scales roughly with the number of surface residues.

The contact map is a binary N×N matrix image: pixel (i, j) is dark where Cα_i and Cα_j are within 8 Å and |i−j|>4. Because the |i−j|>4 filter removes l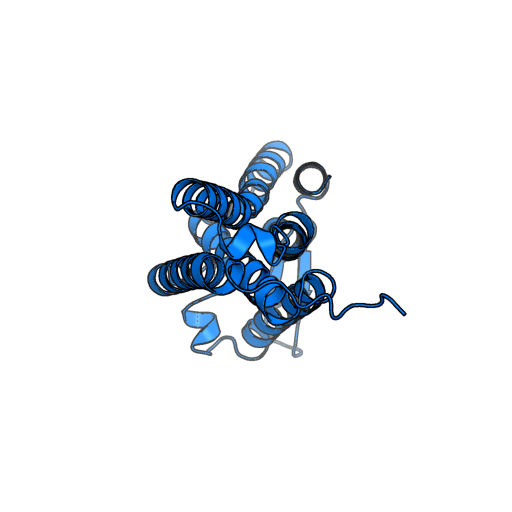ocal helical contacts, off-diagonal stripes parallel to the main diagonal indicate parallel β-sheets; stripes perpendicular to it indicate antiparallel β-sheets. The Ramachandran plot scatters every residue's (φ, ψ) pair against the sterically allowed regions. The PAE heatmap renders the predicted-aligned-error matrix.

— Structural neighborhood —

3Di is Foldseek's structural alphabet. Each residue is assigned one of twenty discrete states based on how its Cα sits relative to its spatial (not sequential) neighbors. Aligning 3Di strings finds structural homologs roughly as well as full 3D superposition, but orders of magnitude faster.

Nearest PDB neighbors are the top structural matches found by Foldseek when searching this structure against the entire Protein Data Bank. Each hit reports a TM-score (0 to 1; >0.5 almost always implies the same fold) and an E-value. These are *structural* homologs — they may share no detectable sequence similarity.

— Confidence and disorder —

For AlphaFold models, the B-factor field carries pLDDT — the model's own estimate of local accuracy on a 0–100 scale. Regions with pLDDT<50 should be treated as essentially unmodeled; they often correspond to intrinsically disordered segments.

Crystallographic B-factors measure how much each atom's electron density is smeared out, in Å². They rise in mobile loops and surface residues and fall in the buried interior. In AlphaFold models this column is repurposed to hold pLDDT instead.

Predicted aligned error is AlphaFold's pairwise confidence. Unlike pLDDT (per-residue), PAE is per-residue-pair and captures whether two parts of the structure are correctly placed relative to each other. Units are ångströms of expected positional error.